Protein AF-A0A2M9E945-F1 (afdb_monomer)

Mean predicted aligned error: 14.78 Å

Structure (mmCIF, N/CA/C/O backbone):
data_AF-A0A2M9E945-F1
#
_entry.id   AF-A0A2M9E945-F1
#
loop_
_atom_site.group_PDB
_atom_site.id
_atom_site.type_symbol
_atom_site.label_atom_id
_atom_site.label_alt_id
_atom_site.label_comp_id
_atom_site.label_asym_id
_atom_site.label_entity_id
_atom_site.label_seq_id
_atom_site.pdbx_PDB_ins_code
_atom_site.Cartn_x
_atom_site.Cartn_y
_atom_site.Cartn_z
_atom_site.occupancy
_atom_site.B_iso_or_equiv
_atom_site.auth_seq_id
_atom_site.auth_comp_id
_atom_site.auth_asym_id
_atom_site.auth_atom_id
_atom_site.pdbx_PDB_model_num
ATOM 1 N N . MET A 1 1 ? -17.627 -11.680 -40.723 1.00 34.06 1 MET A N 1
ATOM 2 C CA . MET A 1 1 ? -16.344 -10.959 -40.858 1.00 34.06 1 MET A CA 1
ATOM 3 C C . MET A 1 1 ? -15.659 -11.048 -39.512 1.00 34.06 1 MET A C 1
ATOM 5 O O . MET A 1 1 ? -16.201 -10.533 -38.546 1.00 34.06 1 MET A O 1
ATOM 9 N N . THR A 1 2 ? -14.561 -11.789 -39.424 1.00 46.19 2 THR A N 1
ATOM 10 C CA . THR A 1 2 ? -13.799 -11.964 -38.185 1.00 46.19 2 THR A CA 1
ATOM 11 C C . THR A 1 2 ? -13.100 -10.648 -37.860 1.00 46.19 2 THR A C 1
ATOM 13 O O . THR A 1 2 ? -12.299 -10.175 -38.666 1.00 46.19 2 THR A O 1
ATOM 16 N N . ALA A 1 3 ? -13.438 -10.009 -36.739 1.00 52.50 3 ALA A N 1
ATOM 17 C CA . ALA A 1 3 ? -12.750 -8.793 -36.324 1.00 52.50 3 ALA A CA 1
ATOM 18 C C . ALA A 1 3 ? -11.347 -9.177 -35.836 1.00 52.50 3 ALA A C 1
ATOM 20 O O . ALA A 1 3 ? -11.196 -9.874 -34.834 1.00 52.50 3 ALA A O 1
ATOM 21 N N . ILE A 1 4 ? -10.324 -8.775 -36.588 1.00 59.78 4 ILE A N 1
ATOM 22 C CA . ILE A 1 4 ? -8.931 -8.890 -36.162 1.00 59.78 4 ILE A CA 1
ATOM 23 C C . ILE A 1 4 ? -8.649 -7.643 -35.328 1.00 59.78 4 ILE A C 1
ATOM 25 O O . ILE A 1 4 ? -8.588 -6.539 -35.870 1.00 59.78 4 ILE A O 1
ATOM 29 N N . SER A 1 5 ? -8.517 -7.807 -34.017 1.00 68.44 5 SER A N 1
ATOM 30 C CA . SER A 1 5 ? -8.142 -6.718 -33.117 1.00 68.44 5 SER A CA 1
ATOM 31 C C . SER A 1 5 ? -6.632 -6.746 -32.904 1.00 68.44 5 SER A C 1
ATOM 33 O O . SER A 1 5 ? -6.052 -7.799 -32.665 1.00 68.44 5 SER A O 1
ATOM 35 N N . SER A 1 6 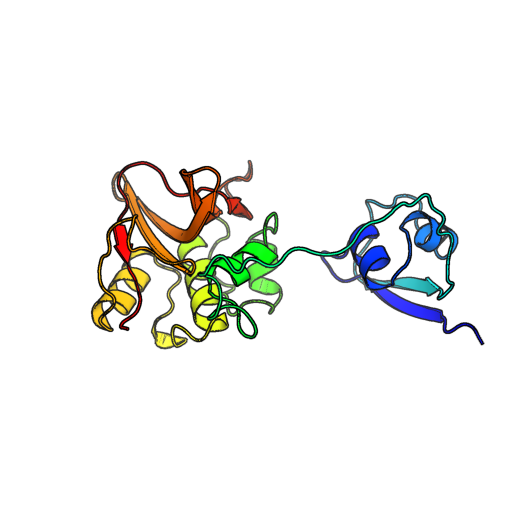? -5.964 -5.600 -33.021 1.00 69.62 6 SER A N 1
ATOM 36 C CA . SER A 1 6 ? -4.533 -5.471 -32.726 1.00 69.62 6 SER A CA 1
ATOM 37 C C . SER A 1 6 ? -4.338 -4.825 -31.359 1.00 69.62 6 SER A C 1
ATOM 39 O O . SER A 1 6 ? -4.899 -3.760 -31.104 1.00 69.62 6 SER A O 1
ATOM 41 N N . HIS A 1 7 ? -3.528 -5.441 -30.506 1.00 75.69 7 HIS A N 1
ATOM 42 C CA . HIS A 1 7 ? -3.154 -4.932 -29.190 1.00 75.69 7 HIS A CA 1
ATOM 43 C C . HIS A 1 7 ? -1.674 -4.569 -29.187 1.00 75.69 7 HIS A C 1
ATOM 45 O O . HIS A 1 7 ? -0.831 -5.421 -29.447 1.00 75.69 7 HIS A O 1
ATOM 51 N N . SER A 1 8 ? -1.345 -3.309 -28.919 1.00 75.69 8 SER A N 1
ATOM 52 C CA . SER A 1 8 ? 0.050 -2.919 -28.707 1.00 75.69 8 SER A CA 1
ATOM 53 C C . SER A 1 8 ? 0.491 -3.414 -27.338 1.00 75.69 8 SER A C 1
ATOM 55 O O . SER A 1 8 ? -0.063 -2.982 -26.332 1.00 75.69 8 SER A O 1
ATOM 57 N N . ILE A 1 9 ? 1.479 -4.306 -27.322 1.00 71.62 9 ILE A N 1
ATOM 58 C CA . ILE A 1 9 ? 2.069 -4.871 -26.111 1.00 71.62 9 ILE A CA 1
ATOM 59 C C . ILE A 1 9 ? 2.641 -3.705 -25.308 1.00 71.62 9 ILE A C 1
ATOM 61 O O . ILE A 1 9 ? 3.528 -2.992 -25.781 1.00 71.62 9 ILE A O 1
ATOM 65 N N . ALA A 1 10 ? 2.091 -3.458 -24.130 1.00 51.09 10 ALA A N 1
ATOM 66 C CA . ALA A 1 10 ? 2.608 -2.473 -23.198 1.00 51.09 10 ALA A CA 1
ATOM 67 C C . ALA A 1 10 ? 3.716 -3.096 -22.339 1.00 51.09 10 ALA A C 1
ATOM 69 O O . ALA A 1 10 ? 3.872 -4.315 -22.269 1.00 51.09 10 ALA A O 1
ATOM 70 N N . TRP A 1 11 ? 4.512 -2.256 -21.681 1.00 42.28 11 TRP A N 1
ATOM 71 C CA . TRP A 1 11 ? 5.443 -2.744 -20.665 1.00 42.28 11 TRP A CA 1
ATOM 72 C C . TRP A 1 11 ? 4.644 -3.424 -19.545 1.00 42.28 11 TRP A C 1
ATOM 74 O O . TRP A 1 11 ? 3.724 -2.809 -19.014 1.00 42.28 11 TRP A O 1
ATOM 84 N N . GLY A 1 12 ? 4.969 -4.686 -19.245 1.00 48.78 12 GLY A N 1
ATOM 85 C CA . GLY A 1 12 ? 4.262 -5.505 -18.248 1.00 48.78 12 GLY A CA 1
ATOM 86 C C . GLY A 1 12 ? 3.161 -6.415 -18.811 1.00 48.78 12 GLY A C 1
ATOM 87 O O . GLY A 1 12 ? 2.638 -7.267 -18.092 1.00 48.78 12 GLY A O 1
ATOM 88 N N . ASP A 1 13 ? 2.825 -6.307 -20.100 1.00 60.41 13 ASP A N 1
ATOM 89 C CA . ASP A 1 13 ? 1.958 -7.298 -20.733 1.00 60.41 13 ASP A CA 1
ATOM 90 C C . ASP A 1 13 ? 2.663 -8.661 -20.807 1.00 60.41 13 ASP A C 1
ATOM 92 O O . ASP A 1 13 ? 3.834 -8.757 -21.172 1.00 60.41 13 ASP A O 1
ATOM 96 N N . THR A 1 14 ? 1.914 -9.729 -20.530 1.00 73.06 14 THR A N 1
ATOM 97 C CA . THR A 1 14 ? 2.313 -11.111 -20.827 1.00 73.06 14 THR A CA 1
ATOM 98 C C . THR A 1 14 ? 1.340 -11.711 -21.833 1.00 73.06 14 THR A C 1
ATOM 100 O O . THR A 1 14 ? 0.159 -11.348 -21.868 1.00 73.06 14 THR A O 1
ATOM 103 N N . LEU A 1 15 ? 1.801 -12.663 -22.647 1.00 73.31 15 LEU A N 1
ATOM 104 C CA . LEU A 1 15 ? 0.942 -13.336 -23.627 1.00 73.31 15 LEU A CA 1
ATOM 105 C C . LEU A 1 15 ? -0.250 -14.025 -22.958 1.00 73.31 15 LEU A C 1
ATOM 107 O O . LEU A 1 15 ? -1.352 -14.003 -23.498 1.00 73.31 15 LEU A O 1
ATOM 111 N N . SER A 1 16 ? -0.043 -14.564 -21.758 1.00 73.81 16 SER A N 1
ATOM 112 C CA . SER A 1 16 ? -1.066 -15.185 -20.915 1.00 73.81 16 SER A CA 1
ATOM 113 C C . SER A 1 16 ? -2.151 -14.194 -20.492 1.00 73.81 16 SER A C 1
ATOM 115 O O . SER A 1 16 ? -3.340 -14.478 -20.651 1.00 73.81 16 SER A O 1
ATOM 117 N N . HIS A 1 17 ? -1.762 -13.010 -20.005 1.00 75.44 17 HIS A N 1
ATOM 118 C CA . HIS A 1 17 ? -2.710 -11.962 -19.618 1.00 75.44 17 HIS A CA 1
ATOM 119 C C . HIS A 1 17 ? -3.456 -11.393 -20.825 1.00 75.44 17 HIS A C 1
ATOM 121 O O . HIS A 1 17 ? -4.674 -11.204 -20.764 1.00 75.44 17 HIS A O 1
ATOM 127 N N . ILE A 1 18 ? -2.761 -11.171 -21.943 1.00 79.00 18 ILE A N 1
ATOM 128 C CA . ILE A 1 18 ? -3.409 -10.683 -23.159 1.00 79.00 18 ILE A CA 1
ATOM 129 C C . ILE A 1 18 ? -4.373 -11.738 -23.720 1.00 79.00 18 ILE A C 1
ATOM 131 O O . ILE A 1 18 ? -5.492 -11.388 -24.091 1.00 79.00 18 ILE A O 1
ATOM 135 N N . ALA A 1 19 ? -3.996 -13.020 -23.729 1.00 76.94 19 ALA A N 1
ATOM 136 C CA . ALA A 1 19 ? -4.861 -14.122 -24.153 1.00 76.94 19 ALA A CA 1
ATOM 137 C C . ALA A 1 19 ? -6.143 -14.174 -23.327 1.00 76.94 19 ALA A C 1
ATOM 139 O O . ALA A 1 19 ? -7.236 -14.151 -23.892 1.00 76.94 19 ALA A O 1
ATOM 140 N N . GLN A 1 20 ? -6.024 -14.142 -21.999 1.00 76.12 20 GLN A N 1
ATOM 141 C CA . GLN A 1 20 ? -7.179 -14.155 -21.108 1.00 76.12 20 GLN A CA 1
ATOM 142 C C . GLN A 1 20 ? -8.100 -12.955 -21.352 1.00 76.12 20 GLN A C 1
ATOM 144 O O . GLN A 1 20 ? -9.317 -13.110 -21.451 1.00 76.12 20 GLN A O 1
ATOM 149 N N . ARG A 1 21 ? -7.526 -11.759 -21.509 1.00 73.50 21 ARG A N 1
ATOM 150 C CA . ARG A 1 21 ? -8.279 -10.528 -21.775 1.00 73.50 21 ARG A CA 1
ATOM 151 C C . ARG A 1 21 ? -8.950 -10.529 -23.149 1.00 73.50 21 ARG A C 1
ATOM 153 O O . ARG A 1 21 ? -10.024 -9.955 -23.304 1.00 73.50 21 ARG A O 1
ATOM 160 N N . ALA A 1 22 ? -8.330 -11.177 -24.129 1.00 72.50 22 ALA A N 1
ATOM 161 C CA . ALA A 1 22 ? -8.856 -11.348 -25.476 1.00 72.50 22 ALA A CA 1
ATOM 162 C C . ALA A 1 22 ? -9.854 -12.513 -25.600 1.00 72.50 22 ALA A C 1
ATOM 164 O O . ALA A 1 22 ? -10.406 -12.715 -26.679 1.00 72.50 22 ALA A O 1
ATOM 165 N N . GLY A 1 23 ? -10.068 -13.297 -24.534 1.00 71.31 23 GLY A N 1
ATOM 166 C CA . GLY A 1 23 ? -10.873 -14.520 -24.590 1.00 71.31 23 GLY A CA 1
ATOM 167 C C . GLY A 1 23 ? -10.263 -15.603 -25.488 1.00 71.31 23 GLY A C 1
ATOM 168 O O . GLY A 1 23 ? -10.991 -16.380 -26.097 1.00 71.31 23 GLY A O 1
ATOM 169 N N . SER A 1 24 ? -8.936 -15.628 -25.602 1.00 80.38 24 SER A N 1
ATOM 170 C CA . SER A 1 24 ? -8.158 -16.561 -26.418 1.00 80.38 24 SER A CA 1
ATOM 171 C C . SER A 1 24 ? -7.183 -17.358 -25.539 1.00 80.38 24 SER A C 1
ATOM 173 O O . SER A 1 24 ? -7.159 -17.212 -24.316 1.00 80.38 24 SER A O 1
ATOM 175 N N . THR A 1 25 ? -6.367 -18.215 -26.145 1.00 80.12 25 THR A N 1
ATOM 176 C CA . THR A 1 25 ? -5.286 -18.941 -25.462 1.00 80.12 25 THR A CA 1
ATOM 177 C C . THR A 1 25 ? -3.928 -18.452 -25.949 1.00 80.12 25 THR A C 1
ATOM 179 O O . THR A 1 25 ? -3.814 -17.901 -27.042 1.00 80.12 25 THR A O 1
ATOM 182 N N . VAL A 1 26 ? -2.882 -18.657 -25.143 1.00 76.25 26 VAL A N 1
ATOM 183 C CA . VAL A 1 26 ? -1.504 -18.314 -25.536 1.00 76.25 26 VAL A CA 1
ATOM 184 C C . VAL A 1 26 ? -1.133 -19.001 -26.849 1.00 76.25 26 VAL A C 1
ATOM 186 O O . VAL A 1 26 ? -0.623 -18.347 -27.750 1.00 76.25 26 VAL A O 1
ATOM 189 N N . ASP A 1 27 ? -1.483 -20.281 -26.991 1.00 74.00 27 ASP A N 1
ATOM 190 C CA . ASP A 1 27 ? -1.226 -21.073 -28.197 1.00 74.00 27 ASP A CA 1
ATOM 191 C C . ASP A 1 27 ? -1.924 -20.486 -29.438 1.00 74.00 27 ASP A C 1
ATOM 193 O O . ASP A 1 27 ? -1.298 -20.273 -30.477 1.00 74.00 27 ASP A O 1
ATOM 197 N N . ALA A 1 28 ? -3.196 -20.087 -29.303 1.00 76.12 28 ALA A N 1
ATOM 198 C CA . ALA A 1 28 ? -3.935 -19.426 -30.375 1.00 76.12 28 ALA A CA 1
ATOM 199 C C . ALA A 1 28 ? -3.339 -18.052 -30.732 1.00 76.12 28 ALA A C 1
ATOM 201 O O . ALA A 1 28 ? -3.250 -17.704 -31.912 1.00 76.12 28 ALA A O 1
ATOM 202 N N . LEU A 1 29 ? -2.884 -17.278 -29.739 1.00 77.56 29 LEU A N 1
ATOM 203 C CA . LEU A 1 29 ? -2.193 -16.011 -29.981 1.00 77.56 29 LEU A CA 1
ATOM 204 C C . LEU A 1 29 ? -0.832 -16.211 -30.655 1.00 77.56 29 LEU A C 1
ATOM 206 O O . LEU A 1 29 ? -0.501 -15.448 -31.560 1.00 77.56 29 LEU A O 1
ATOM 210 N N . MET A 1 30 ? -0.063 -17.232 -30.284 1.00 78.00 30 MET A N 1
ATOM 211 C CA . MET A 1 30 ? 1.206 -17.564 -30.940 1.00 78.00 30 MET A CA 1
ATOM 212 C C . MET A 1 30 ? 0.990 -18.017 -32.388 1.00 78.00 30 MET A C 1
ATOM 214 O O . MET A 1 30 ? 1.690 -17.551 -33.285 1.00 78.00 30 MET A O 1
ATOM 218 N N . ALA A 1 31 ? -0.036 -18.832 -32.652 1.00 76.44 31 ALA A N 1
ATOM 219 C CA . ALA A 1 31 ? -0.403 -19.249 -34.007 1.00 76.44 31 ALA A CA 1
ATOM 220 C C . ALA A 1 31 ? -0.771 -18.057 -34.913 1.00 76.44 31 ALA A C 1
ATOM 222 O O . ALA A 1 31 ? -0.470 -18.051 -36.107 1.00 76.44 31 ALA A O 1
ATOM 223 N N . LEU A 1 32 ? -1.388 -17.017 -34.343 1.00 79.25 32 LEU A N 1
ATOM 224 C CA . LEU A 1 32 ? -1.718 -15.767 -35.036 1.00 79.25 32 LEU A CA 1
ATOM 225 C C . LEU A 1 32 ? -0.518 -14.819 -35.200 1.00 79.25 32 LEU A C 1
ATOM 227 O O . LEU A 1 32 ? -0.542 -13.938 -36.068 1.00 79.25 32 LEU A O 1
ATOM 231 N N . ASN A 1 33 ? 0.522 -14.985 -34.381 1.00 78.50 33 ASN A N 1
ATOM 232 C CA . ASN A 1 33 ? 1.694 -14.118 -34.308 1.00 78.50 33 ASN A CA 1
ATOM 233 C C . ASN A 1 33 ? 2.987 -14.940 -34.443 1.00 78.50 33 ASN A C 1
ATOM 235 O O . ASN A 1 33 ? 3.778 -14.999 -33.504 1.00 78.50 33 ASN A O 1
ATOM 239 N N . PRO A 1 34 ? 3.268 -15.510 -35.631 1.00 73.12 34 PRO A N 1
ATOM 240 C CA . PRO A 1 34 ? 4.392 -16.431 -35.843 1.00 73.12 34 PRO A CA 1
ATOM 241 C C . PRO A 1 34 ? 5.784 -15.789 -35.689 1.00 73.12 34 PRO A C 1
ATOM 243 O O . PRO A 1 34 ? 6.793 -16.476 -35.788 1.00 73.12 34 PRO A O 1
ATOM 246 N N . HIS A 1 35 ? 5.851 -14.471 -35.482 1.00 69.25 35 HIS A N 1
ATOM 247 C CA . HIS A 1 35 ? 7.086 -13.7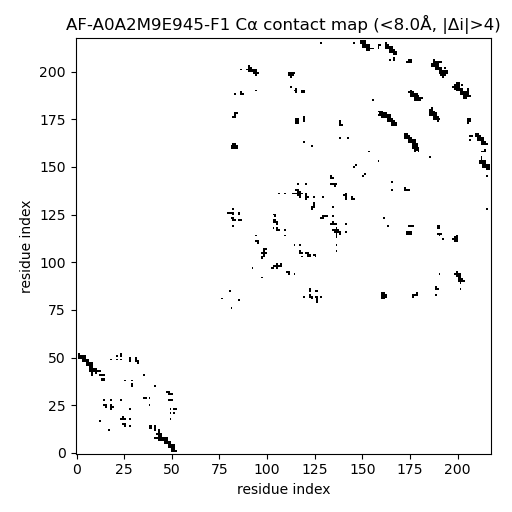48 -35.172 1.00 69.25 35 HIS A CA 1
ATOM 248 C C . HIS A 1 35 ? 7.475 -13.848 -33.688 1.00 69.25 35 HIS A C 1
ATOM 250 O O . HIS A 1 35 ? 8.583 -13.456 -33.331 1.00 69.25 35 HIS A O 1
ATOM 256 N N . ILE A 1 36 ? 6.581 -14.353 -32.833 1.00 71.12 36 ILE A N 1
ATOM 257 C CA . ILE A 1 36 ? 6.861 -14.623 -31.426 1.00 71.12 36 ILE A CA 1
ATOM 258 C C . ILE A 1 36 ? 7.271 -16.086 -31.302 1.00 71.12 36 ILE A C 1
ATOM 260 O O . ILE A 1 36 ? 6.443 -16.991 -31.374 1.00 71.12 36 ILE A O 1
ATOM 264 N N . THR A 1 37 ? 8.568 -16.307 -31.133 1.00 61.97 37 THR A N 1
ATOM 265 C CA . THR A 1 37 ? 9.151 -17.641 -30.936 1.00 61.97 37 THR A CA 1
ATOM 266 C C . THR A 1 37 ? 9.156 -18.088 -29.480 1.00 61.97 37 THR A C 1
ATOM 268 O O . THR A 1 37 ? 9.218 -19.287 -29.232 1.00 61.97 37 THR A O 1
ATOM 271 N N . ASP A 1 38 ? 9.088 -17.146 -28.539 1.00 62.03 38 ASP A N 1
ATOM 272 C CA . ASP A 1 38 ? 9.098 -17.418 -27.103 1.00 62.03 38 ASP A CA 1
ATOM 273 C C . ASP A 1 38 ? 7.948 -16.651 -26.420 1.00 62.03 38 ASP A C 1
ATOM 275 O O . ASP A 1 38 ? 7.912 -15.419 -26.506 1.00 62.03 38 ASP A O 1
ATOM 279 N N . PRO A 1 39 ? 6.978 -17.343 -25.792 1.00 58.34 39 PRO A N 1
ATOM 280 C CA . PRO A 1 39 ? 5.827 -16.706 -25.160 1.00 58.34 39 PRO A CA 1
ATOM 281 C C . PRO A 1 39 ? 6.169 -15.883 -23.911 1.00 58.34 39 PRO A C 1
ATOM 283 O O . PRO A 1 39 ? 5.3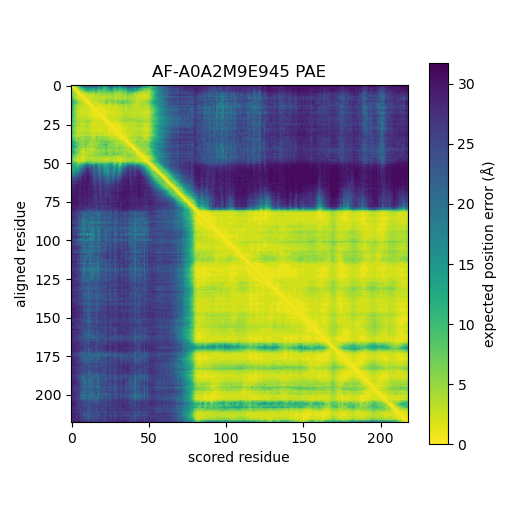87 -14.998 -23.550 1.00 58.34 39 PRO A O 1
ATOM 286 N N . ASP A 1 40 ? 7.312 -16.145 -23.274 1.00 57.50 40 ASP A N 1
ATOM 287 C CA . ASP A 1 40 ? 7.768 -15.433 -22.075 1.00 57.50 40 ASP A CA 1
ATOM 288 C C . ASP A 1 40 ? 8.580 -14.172 -22.418 1.00 57.50 40 ASP A C 1
ATOM 290 O O . ASP A 1 40 ? 8.840 -13.332 -21.555 1.00 57.50 40 ASP A O 1
ATOM 294 N N . VAL A 1 41 ? 8.952 -14.000 -23.692 1.00 58.69 41 VAL A N 1
ATOM 295 C CA . VAL A 1 41 ? 9.759 -12.874 -24.173 1.00 58.69 41 VAL A CA 1
ATOM 296 C C . VAL A 1 41 ? 8.965 -12.073 -25.200 1.00 58.69 41 VAL A C 1
ATOM 298 O O . VAL A 1 41 ? 9.163 -12.186 -26.411 1.00 58.69 41 VAL A O 1
ATOM 301 N N . ILE A 1 42 ? 8.061 -11.222 -24.709 1.00 66.50 42 ILE A N 1
ATOM 302 C CA . ILE A 1 42 ? 7.352 -10.251 -25.546 1.00 66.50 42 ILE A CA 1
ATOM 303 C C . ILE A 1 42 ? 7.825 -8.825 -25.281 1.00 66.50 42 ILE A C 1
ATOM 305 O O . ILE A 1 42 ? 8.007 -8.400 -24.143 1.00 66.50 42 ILE A O 1
ATOM 309 N N . TYR A 1 43 ? 8.045 -8.078 -26.364 1.00 57.78 43 TYR A N 1
ATOM 310 C CA . TYR A 1 43 ? 8.624 -6.741 -26.303 1.00 57.78 43 TYR A CA 1
ATOM 311 C C . TYR A 1 43 ? 7.547 -5.669 -26.388 1.00 57.78 43 TYR A C 1
ATOM 313 O O . TYR A 1 43 ? 6.784 -5.595 -27.359 1.00 57.78 43 TYR A O 1
ATOM 321 N N . ALA A 1 44 ? 7.539 -4.795 -25.390 1.00 44.50 44 ALA A N 1
ATOM 322 C CA . ALA A 1 44 ? 6.667 -3.640 -25.361 1.00 44.50 44 ALA A CA 1
ATOM 323 C C . ALA A 1 44 ? 6.888 -2.719 -26.576 1.00 44.50 44 ALA A C 1
ATOM 325 O O . ALA A 1 44 ? 8.010 -2.526 -27.043 1.00 44.50 44 ALA A O 1
ATOM 326 N N . GLY A 1 45 ? 5.800 -2.151 -27.094 1.00 53.66 45 GLY A N 1
ATOM 327 C CA . GLY A 1 45 ? 5.755 -1.387 -28.342 1.00 53.66 45 GLY A CA 1
ATOM 328 C C . GLY A 1 45 ? 5.474 -2.235 -29.587 1.00 53.66 45 GLY A C 1
ATOM 329 O O . GLY A 1 45 ? 5.207 -1.675 -30.650 1.00 53.66 45 GLY A O 1
ATOM 330 N N . THR A 1 46 ? 5.473 -3.566 -29.472 1.00 66.88 46 THR A N 1
ATOM 331 C CA . THR A 1 46 ? 5.152 -4.475 -30.585 1.00 66.88 46 THR A CA 1
ATOM 332 C C . THR A 1 46 ? 3.641 -4.687 -30.692 1.00 66.88 46 THR A C 1
ATOM 334 O O . THR A 1 46 ? 2.947 -4.767 -29.684 1.00 66.88 46 THR A O 1
ATOM 337 N N . SER A 1 47 ? 3.094 -4.777 -31.907 1.00 75.12 47 SER A N 1
ATOM 338 C CA . SER A 1 47 ? 1.664 -5.047 -32.117 1.00 75.12 47 SER A CA 1
ATOM 339 C C . SER A 1 47 ? 1.368 -6.547 -32.143 1.00 75.12 47 SER A C 1
ATOM 341 O O . SER A 1 47 ? 1.840 -7.259 -33.026 1.00 75.12 47 SER A O 1
ATOM 343 N N . LEU A 1 48 ? 0.524 -7.003 -31.223 1.00 80.94 48 LEU A N 1
ATOM 344 C CA . LEU A 1 48 ? 0.023 -8.368 -31.125 1.00 80.94 48 LEU A CA 1
ATOM 345 C C . LEU A 1 48 ? -1.347 -8.496 -31.797 1.00 80.94 48 LEU A C 1
ATOM 347 O O . LEU A 1 48 ? -2.268 -7.725 -31.523 1.00 80.94 48 LEU A O 1
ATOM 351 N N . ARG A 1 49 ? -1.514 -9.485 -32.676 1.00 79.56 49 ARG A N 1
ATOM 352 C CA . ARG A 1 49 ? -2.801 -9.786 -33.317 1.00 79.56 49 ARG A CA 1
ATOM 353 C C . ARG A 1 49 ? -3.646 -10.682 -32.422 1.00 79.56 49 ARG A C 1
ATOM 355 O O . ARG A 1 49 ? -3.239 -11.790 -32.091 1.00 79.56 49 ARG A O 1
ATOM 362 N N . LEU A 1 50 ? -4.843 -10.217 -32.095 1.00 74.56 50 LEU A N 1
ATOM 363 C CA . LEU A 1 50 ? -5.870 -10.929 -31.347 1.00 74.56 50 LEU A CA 1
ATOM 364 C C . LEU A 1 50 ? -6.980 -11.289 -32.343 1.00 74.56 50 LEU A C 1
ATOM 366 O O . LEU A 1 50 ? -7.809 -10.459 -32.718 1.00 74.56 50 LEU A O 1
ATOM 370 N N . GLY A 1 51 ? -6.929 -12.504 -32.879 1.00 61.44 51 GLY A N 1
ATOM 371 C CA . GLY A 1 51 ? -7.949 -13.015 -33.791 1.00 61.44 51 GLY A CA 1
ATOM 372 C C . GLY A 1 51 ? -9.147 -13.516 -32.993 1.00 61.44 51 GLY A C 1
ATOM 373 O O . GLY A 1 51 ? -8.982 -14.368 -32.125 1.00 61.44 51 GLY A O 1
ATOM 374 N N . GLY A 1 52 ? -10.341 -12.990 -33.271 1.00 62.09 52 GLY A N 1
ATOM 375 C CA . GLY A 1 52 ? -11.575 -13.491 -32.666 1.00 62.09 52 GLY A CA 1
ATOM 376 C C . GLY A 1 52 ? -11.975 -14.846 -33.255 1.00 62.09 52 GLY A C 1
ATOM 377 O O . GLY A 1 52 ? -12.111 -14.969 -34.468 1.00 62.09 52 GLY A O 1
ATOM 378 N N . GLY A 1 53 ? -12.185 -15.859 -32.419 1.00 44.62 53 GLY A N 1
ATOM 379 C CA . GLY A 1 53 ? -12.690 -17.155 -32.867 1.00 44.62 53 GLY A CA 1
ATOM 380 C C . GLY A 1 53 ? -13.000 -18.084 -31.702 1.00 44.62 53 GLY A C 1
ATOM 381 O O . GLY A 1 53 ? -12.094 -18.571 -31.037 1.00 44.62 53 GLY A O 1
ATOM 382 N N . GLU A 1 54 ? -14.293 -18.293 -31.472 1.00 44.97 54 GLU A N 1
ATOM 383 C CA . GLU A 1 54 ? -14.894 -19.185 -30.483 1.00 44.97 54 GLU A CA 1
ATOM 384 C C . GLU A 1 54 ? -14.373 -20.635 -30.529 1.00 44.97 54 GLU A C 1
ATOM 386 O O . GLU A 1 54 ? -14.345 -21.264 -31.582 1.00 44.97 54 GLU A O 1
ATOM 391 N N . GLY A 1 55 ? -14.117 -21.187 -29.337 1.00 46.91 55 GLY A N 1
ATOM 392 C CA . GLY A 1 55 ? -14.763 -22.425 -28.890 1.00 46.91 55 GLY A CA 1
ATOM 393 C C . GLY A 1 55 ? -14.073 -23.766 -29.159 1.00 46.91 55 GLY A C 1
ATOM 394 O O . GLY A 1 55 ? -14.158 -24.323 -30.247 1.00 46.91 55 GLY A O 1
ATOM 395 N N . ALA A 1 56 ? -13.604 -24.393 -28.077 1.00 38.56 56 ALA A N 1
ATOM 396 C CA . ALA A 1 56 ? -13.838 -25.819 -27.846 1.00 38.56 56 ALA A CA 1
ATOM 397 C C . ALA A 1 56 ? -14.049 -26.067 -26.341 1.00 38.56 56 ALA A C 1
ATOM 399 O O . ALA A 1 56 ? -13.106 -26.224 -25.569 1.00 38.56 56 ALA A O 1
ATOM 400 N N . SER A 1 57 ? -15.318 -26.065 -25.928 1.00 55.44 57 SER A N 1
ATOM 401 C CA . SER A 1 57 ? -15.793 -26.683 -24.687 1.00 55.44 57 SER A CA 1
ATOM 402 C C . SER A 1 57 ? -16.338 -28.075 -24.993 1.00 55.44 57 SER A C 1
ATOM 404 O O . SER A 1 57 ? -17.029 -28.233 -25.995 1.00 55.44 57 SER A O 1
ATOM 406 N N . ALA A 1 58 ? -16.100 -29.033 -24.096 1.00 44.19 58 ALA A N 1
ATOM 407 C CA . ALA A 1 58 ? -17.060 -30.033 -23.601 1.00 44.19 58 ALA A CA 1
ATOM 408 C C . ALA A 1 58 ? -16.310 -31.014 -22.678 1.00 44.19 58 ALA A C 1
ATOM 410 O O . ALA A 1 58 ? -15.157 -31.322 -22.952 1.00 44.19 58 ALA A O 1
ATOM 411 N N . ALA A 1 59 ? -16.857 -31.648 -21.646 1.00 42.94 59 ALA A N 1
ATOM 412 C CA . ALA A 1 59 ? -18.007 -31.501 -20.749 1.00 42.94 59 ALA A CA 1
ATOM 413 C C . ALA A 1 59 ? -18.084 -32.871 -20.040 1.00 42.94 59 ALA A C 1
ATOM 415 O O . ALA A 1 59 ? -17.928 -33.881 -20.718 1.00 42.94 59 ALA A O 1
ATOM 416 N N . ASP A 1 60 ? -18.383 -32.934 -18.743 1.00 27.58 60 ASP A N 1
ATOM 417 C CA . ASP A 1 60 ? -19.472 -33.810 -18.296 1.00 27.58 60 ASP A CA 1
ATOM 418 C C . ASP A 1 60 ? -20.016 -33.361 -16.936 1.00 27.58 60 ASP A C 1
ATOM 420 O O . ASP A 1 60 ? -19.320 -32.777 -16.107 1.00 27.58 60 ASP A O 1
ATOM 424 N N . SER A 1 61 ? -21.311 -33.575 -16.781 1.00 42.28 61 SER A N 1
ATOM 425 C CA . SER A 1 61 ? -22.228 -32.952 -15.839 1.00 42.28 61 SER A CA 1
ATOM 426 C C . SER A 1 61 ? -22.776 -33.993 -14.863 1.00 42.28 61 SER A C 1
ATOM 428 O O . SER A 1 61 ? -22.843 -35.167 -15.203 1.00 42.28 61 SER A O 1
ATOM 430 N N . THR A 1 62 ? -23.290 -33.576 -13.700 1.00 29.72 62 THR A N 1
ATOM 431 C CA . THR A 1 62 ? -24.702 -33.822 -13.315 1.00 29.72 62 THR A CA 1
ATOM 432 C C . THR A 1 62 ? -25.064 -33.207 -11.950 1.00 29.72 62 THR A C 1
ATOM 434 O O . THR A 1 62 ? -24.458 -33.511 -10.932 1.00 29.72 62 THR A O 1
ATOM 437 N N . SER A 1 63 ? -26.089 -32.342 -11.989 1.00 37.97 63 SER A N 1
ATOM 438 C CA . SER A 1 63 ? -27.245 -32.177 -11.078 1.00 37.97 63 SER A CA 1
ATOM 439 C C . SER A 1 63 ? -27.033 -32.259 -9.550 1.00 37.97 63 SER A C 1
ATOM 441 O O . SER A 1 63 ? -26.615 -33.274 -9.015 1.00 37.97 63 SER A O 1
ATOM 443 N N . THR A 1 64 ? -27.515 -31.320 -8.729 1.00 27.69 64 THR A N 1
ATOM 444 C CA . THR A 1 64 ? -28.954 -31.076 -8.493 1.00 27.69 64 THR A CA 1
ATOM 445 C C . THR A 1 64 ? -29.134 -29.839 -7.598 1.00 27.69 64 THR A C 1
ATOM 447 O O . THR A 1 64 ? -28.324 -29.573 -6.715 1.00 27.69 64 THR A O 1
ATOM 450 N N . ALA A 1 65 ? -30.209 -29.091 -7.836 1.00 47.34 65 ALA A N 1
ATOM 451 C CA . ALA A 1 65 ? -30.597 -27.884 -7.117 1.00 47.34 65 ALA A CA 1
ATOM 452 C C . ALA A 1 65 ? -31.166 -28.124 -5.696 1.00 47.34 65 ALA A C 1
ATOM 454 O O . ALA A 1 65 ? -31.604 -29.220 -5.362 1.00 47.34 65 ALA A O 1
ATOM 455 N N . ILE A 1 66 ? -31.312 -26.996 -4.980 1.00 34.69 66 ILE A N 1
ATOM 456 C CA . ILE A 1 66 ? -32.161 -26.705 -3.803 1.00 34.69 66 ILE A CA 1
ATOM 457 C C . ILE A 1 66 ? -31.457 -26.783 -2.442 1.00 34.69 66 ILE A C 1
ATOM 459 O O . ILE A 1 66 ? -31.057 -27.843 -1.974 1.00 34.69 66 ILE A O 1
ATOM 463 N N . GLY A 1 67 ? -31.433 -25.640 -1.745 1.00 31.84 67 GLY A N 1
ATOM 464 C CA . GLY A 1 67 ? -31.191 -25.598 -0.305 1.00 31.84 67 GLY A CA 1
ATOM 465 C C . GLY A 1 67 ? -30.640 -24.271 0.196 1.00 31.84 67 GLY A C 1
ATOM 466 O O . GLY A 1 67 ? -29.452 -24.159 0.466 1.00 31.84 67 GLY A O 1
ATOM 467 N N . THR A 1 68 ? -31.523 -23.282 0.339 1.00 44.25 68 THR A N 1
ATOM 468 C CA . THR A 1 68 ? -31.418 -22.139 1.267 1.00 44.25 68 THR A CA 1
ATOM 469 C C . THR A 1 68 ? -30.464 -22.382 2.436 1.00 44.25 68 THR A C 1
ATOM 471 O O . THR A 1 68 ? -30.718 -23.361 3.128 1.00 44.25 68 THR A O 1
ATOM 474 N N . ARG A 1 69 ? -29.500 -21.482 2.708 1.00 35.00 69 ARG A N 1
ATOM 475 C CA . ARG A 1 69 ? -29.278 -20.772 3.997 1.00 35.00 69 ARG A CA 1
ATOM 476 C C . ARG A 1 69 ? -28.299 -19.614 3.778 1.00 35.00 69 ARG A C 1
ATOM 478 O O . ARG A 1 69 ? -27.134 -19.836 3.467 1.00 35.00 69 ARG A O 1
ATOM 485 N N . SER A 1 70 ? -28.771 -18.392 3.991 1.00 47.66 70 SER A N 1
ATOM 486 C CA . SER A 1 70 ? -27.912 -17.252 4.291 1.00 47.66 70 SER A CA 1
ATOM 487 C C . SER A 1 70 ? -27.051 -17.578 5.512 1.00 47.66 70 SER A C 1
ATOM 489 O O . SER A 1 70 ? -27.577 -18.039 6.527 1.00 47.66 70 SER A O 1
ATOM 491 N N . VAL A 1 71 ? -25.754 -17.290 5.437 1.00 40.81 71 VAL A N 1
ATOM 492 C CA . VAL A 1 71 ? -24.952 -16.993 6.624 1.00 40.81 71 VAL A CA 1
ATOM 493 C C . VAL A 1 71 ? -24.517 -15.548 6.465 1.00 40.81 71 VAL A C 1
ATOM 495 O O . VAL A 1 71 ? -23.819 -15.189 5.522 1.00 40.81 71 VAL A O 1
ATOM 498 N N . ALA A 1 72 ? -25.081 -14.717 7.331 1.00 38.47 72 ALA A N 1
ATOM 499 C CA . ALA A 1 72 ? -24.903 -13.283 7.367 1.00 38.47 72 ALA A CA 1
ATOM 500 C C . ALA A 1 72 ? -23.425 -12.903 7.529 1.00 38.47 72 ALA A C 1
ATOM 502 O O . ALA A 1 72 ? -22.723 -13.493 8.350 1.00 38.47 72 ALA A O 1
ATOM 503 N N . GLY A 1 73 ? -23.001 -11.877 6.785 1.00 34.19 73 GLY A N 1
ATOM 504 C CA . GLY A 1 73 ? -21.736 -11.189 7.035 1.00 34.19 73 GLY A CA 1
ATOM 505 C C . GLY A 1 73 ? -21.008 -10.586 5.831 1.00 34.19 73 GLY A C 1
ATOM 506 O O . GLY A 1 73 ? -19.794 -10.467 5.918 1.00 34.19 73 GLY A O 1
ATOM 507 N N . THR A 1 74 ? -21.657 -10.229 4.711 1.00 37.81 74 THR A N 1
ATOM 508 C CA . THR A 1 74 ? -20.920 -9.715 3.525 1.00 37.81 74 THR A CA 1
ATOM 509 C C . THR A 1 74 ? -21.572 -8.547 2.768 1.00 37.81 74 THR A C 1
ATOM 511 O O . THR A 1 74 ? -21.138 -8.218 1.667 1.00 37.81 74 THR A O 1
ATOM 514 N N . ASP A 1 75 ? -22.551 -7.847 3.345 1.00 33.50 75 ASP A N 1
ATOM 515 C CA . ASP A 1 75 ? -23.346 -6.837 2.613 1.00 33.50 75 ASP A CA 1
ATOM 516 C C . ASP A 1 75 ? -22.843 -5.382 2.717 1.00 33.50 75 ASP A C 1
ATOM 518 O O . ASP A 1 75 ? -23.627 -4.438 2.730 1.00 33.50 75 ASP A O 1
ATOM 522 N N . ALA A 1 76 ? -21.524 -5.171 2.720 1.00 34.53 76 ALA A N 1
ATOM 523 C CA . ALA A 1 76 ? -20.943 -3.840 2.472 1.00 34.53 76 ALA A CA 1
ATOM 524 C C . ALA A 1 76 ? -19.866 -3.824 1.368 1.00 34.53 76 ALA A C 1
ATOM 526 O O . ALA A 1 76 ? -19.287 -2.779 1.096 1.00 34.53 76 ALA A O 1
ATOM 527 N N . LEU A 1 77 ? -19.611 -4.959 0.700 1.00 39.59 77 LEU A N 1
ATOM 528 C CA . LEU A 1 77 ? -18.506 -5.130 -0.255 1.00 39.59 77 LEU A CA 1
ATOM 529 C C . LEU A 1 77 ? -18.971 -5.543 -1.663 1.00 39.59 77 LEU A C 1
ATOM 531 O O . LEU A 1 77 ? -18.293 -6.305 -2.342 1.00 39.59 77 LEU A O 1
ATOM 535 N N . ALA A 1 78 ? -20.146 -5.088 -2.106 1.00 33.12 78 ALA A N 1
ATOM 536 C CA . ALA A 1 78 ? -20.713 -5.536 -3.383 1.00 33.12 78 ALA A CA 1
ATOM 537 C C . ALA A 1 78 ? -20.610 -4.522 -4.540 1.00 33.12 78 ALA A C 1
ATOM 539 O O . ALA A 1 78 ? -20.858 -4.917 -5.675 1.00 33.12 78 ALA A O 1
ATOM 540 N N . ARG A 1 79 ? -20.239 -3.245 -4.312 1.00 34.59 79 ARG A N 1
ATOM 541 C CA . ARG A 1 79 ? -20.055 -2.237 -5.395 1.00 34.59 79 ARG A CA 1
ATOM 542 C C . ARG A 1 79 ? -18.979 -1.154 -5.145 1.00 34.59 79 ARG A C 1
ATOM 544 O O . ARG A 1 79 ? -19.065 -0.074 -5.715 1.00 34.59 79 ARG A O 1
ATOM 551 N N . GLY A 1 80 ? -17.960 -1.434 -4.332 1.00 43.53 80 GLY A N 1
ATOM 552 C CA . GLY A 1 80 ? -16.823 -0.530 -4.091 1.00 43.53 80 GLY A CA 1
ATOM 553 C C . GLY A 1 80 ? -15.836 -1.176 -3.121 1.00 43.53 80 GLY A C 1
ATOM 554 O O . GLY A 1 80 ? -16.179 -1.400 -1.965 1.00 43.53 80 GLY A O 1
ATOM 555 N N . GLY A 1 81 ? -14.668 -1.594 -3.611 1.00 63.09 81 GLY A N 1
ATOM 556 C CA . GLY A 1 81 ? -13.708 -2.389 -2.839 1.00 63.09 81 GLY A CA 1
ATOM 557 C C . GLY A 1 81 ? -13.071 -1.607 -1.686 1.00 63.09 81 GLY A C 1
ATOM 558 O O . GLY A 1 81 ? -12.757 -0.431 -1.830 1.00 63.09 81 GLY A O 1
ATOM 559 N N . ASN A 1 82 ? -12.845 -2.264 -0.544 1.00 84.31 82 ASN A N 1
ATOM 560 C CA . ASN A 1 82 ? -12.013 -1.710 0.529 1.00 84.31 82 ASN A CA 1
ATOM 561 C C . ASN A 1 82 ? -10.526 -1.698 0.115 1.00 84.31 82 ASN A C 1
ATOM 563 O O . ASN A 1 82 ? -10.125 -2.416 -0.808 1.00 84.31 82 ASN A O 1
ATOM 567 N N . ALA A 1 83 ? -9.690 -0.943 0.830 1.00 91.12 83 ALA A N 1
ATOM 568 C CA . ALA A 1 83 ? -8.269 -0.803 0.507 1.00 91.12 83 ALA A CA 1
ATOM 569 C C . ALA A 1 83 ? -7.520 -2.147 0.393 1.00 91.12 83 ALA A C 1
ATOM 571 O O . ALA A 1 83 ? -6.669 -2.298 -0.481 1.00 91.12 83 ALA A O 1
ATOM 572 N N . ALA A 1 84 ? -7.857 -3.154 1.208 1.00 90.38 84 ALA A N 1
ATOM 573 C CA . ALA A 1 84 ? -7.221 -4.469 1.121 1.00 90.38 84 ALA A CA 1
ATOM 574 C C . ALA A 1 84 ? -7.622 -5.229 -0.155 1.00 90.38 84 ALA A C 1
ATOM 576 O O . ALA A 1 84 ? -6.781 -5.885 -0.763 1.00 90.38 84 ALA A O 1
ATOM 577 N N . SER A 1 85 ? -8.875 -5.111 -0.605 1.00 82.56 85 SER A N 1
ATOM 578 C CA . SER A 1 85 ? -9.320 -5.697 -1.880 1.00 82.56 85 SER A CA 1
ATOM 579 C C . SER A 1 85 ? -8.701 -5.012 -3.103 1.00 82.56 85 SER A C 1
ATOM 581 O O . SER A 1 85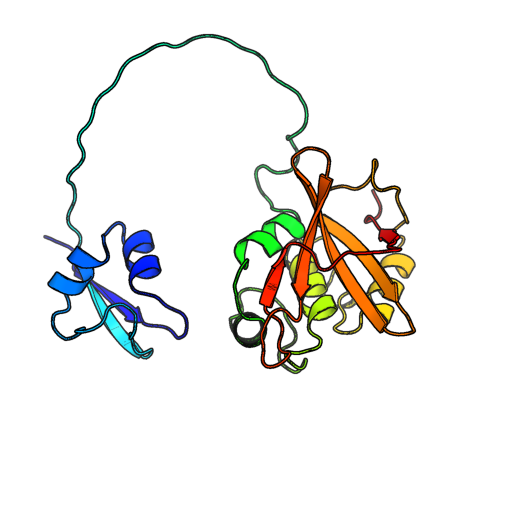 ? -8.472 -5.663 -4.118 1.00 82.56 85 SER A O 1
ATOM 583 N N . ILE A 1 86 ? -8.374 -3.720 -3.003 1.00 83.75 86 ILE A N 1
ATOM 584 C CA . ILE A 1 86 ? -7.591 -3.007 -4.021 1.00 83.75 86 ILE A CA 1
ATOM 585 C C . ILE A 1 86 ? -6.158 -3.534 -4.026 1.00 83.75 86 ILE A C 1
ATOM 587 O O . ILE A 1 86 ? -5.652 -3.912 -5.077 1.00 83.75 86 ILE A O 1
ATOM 591 N N . ALA A 1 87 ? -5.533 -3.659 -2.854 1.00 89.00 87 ALA A N 1
ATOM 592 C CA . ALA A 1 87 ? -4.179 -4.188 -2.743 1.00 89.00 87 ALA A CA 1
ATOM 593 C C . ALA A 1 87 ? -4.040 -5.610 -3.319 1.00 89.00 87 ALA A C 1
ATOM 595 O O . ALA A 1 87 ? -3.032 -5.926 -3.949 1.00 89.00 87 ALA A O 1
ATOM 596 N N . GLN A 1 88 ? -5.060 -6.459 -3.151 1.00 83.81 88 GLN A N 1
ATOM 597 C CA . GLN A 1 88 ? -5.072 -7.831 -3.673 1.00 83.81 88 GLN A CA 1
ATOM 598 C C . GLN A 1 88 ? -4.962 -7.902 -5.199 1.00 83.81 88 GLN A C 1
ATOM 600 O O . GLN A 1 88 ? -4.379 -8.854 -5.711 1.00 83.81 88 GLN A O 1
ATOM 605 N N . GLN A 1 89 ? -5.458 -6.893 -5.922 1.00 83.44 89 GLN A N 1
ATOM 606 C CA . GLN A 1 89 ? -5.378 -6.839 -7.388 1.00 83.44 89 GLN A CA 1
ATOM 607 C C . GLN A 1 89 ? -3.936 -6.745 -7.892 1.00 83.44 89 GLN A C 1
ATOM 609 O O . GLN A 1 89 ? -3.670 -7.086 -9.040 1.00 83.44 89 GLN A O 1
ATOM 614 N N . PHE A 1 90 ? -3.010 -6.318 -7.031 1.00 85.50 90 PHE A N 1
ATOM 615 C CA . PHE A 1 90 ? -1.612 -6.103 -7.380 1.00 85.50 90 PHE A CA 1
ATOM 616 C C . PHE A 1 90 ? -0.680 -7.178 -6.828 1.00 85.50 90 PHE A C 1
ATOM 618 O O . PHE A 1 90 ? 0.530 -7.030 -6.951 1.00 85.50 90 PHE A O 1
ATOM 625 N N . LEU A 1 91 ? -1.189 -8.259 -6.228 1.00 82.25 91 LEU A N 1
ATOM 626 C CA . LEU A 1 91 ? -0.347 -9.336 -5.694 1.00 82.25 91 LEU A CA 1
ATOM 627 C C . LEU A 1 91 ? 0.670 -9.842 -6.726 1.00 82.25 91 LEU A C 1
ATOM 629 O O . LEU A 1 91 ? 0.321 -10.156 -7.858 1.00 82.25 91 LEU A O 1
ATOM 633 N N . GLY A 1 92 ? 1.934 -9.923 -6.313 1.00 78.50 92 GLY A N 1
ATOM 634 C CA . GLY A 1 92 ? 3.062 -10.300 -7.166 1.00 78.50 92 GLY A CA 1
ATOM 635 C C . GLY A 1 92 ? 3.635 -9.157 -8.007 1.00 78.50 92 GLY A C 1
ATOM 636 O O . GLY A 1 92 ? 4.720 -9.311 -8.557 1.00 78.50 92 GLY A O 1
ATOM 637 N N . THR A 1 93 ? 2.966 -8.003 -8.070 1.00 82.69 93 THR A N 1
ATOM 638 C CA . THR A 1 93 ? 3.426 -6.852 -8.858 1.00 82.69 93 THR A CA 1
ATOM 639 C C . THR A 1 93 ? 4.607 -6.175 -8.181 1.00 82.69 93 THR A C 1
ATOM 641 O O . THR A 1 93 ? 4.609 -5.950 -6.963 1.00 82.69 93 THR A O 1
ATOM 644 N N . HIS A 1 94 ? 5.601 -5.811 -8.985 1.00 88.19 94 HIS A N 1
ATOM 645 C CA . HIS A 1 94 ? 6.764 -5.074 -8.529 1.00 88.19 94 HIS A CA 1
ATOM 646 C C . HIS A 1 94 ? 6.405 -3.614 -8.213 1.00 88.19 94 HIS A C 1
ATOM 648 O O . HIS A 1 94 ? 5.724 -2.950 -8.996 1.00 88.19 94 HIS A O 1
ATOM 654 N N . VAL A 1 95 ? 6.860 -3.065 -7.082 1.00 79.81 95 VAL A N 1
ATOM 655 C CA . VAL A 1 95 ? 6.402 -1.730 -6.658 1.00 79.81 95 VAL A CA 1
ATOM 656 C C . VAL A 1 95 ? 6.910 -0.607 -7.565 1.00 79.81 95 VAL A C 1
ATOM 658 O O . VAL A 1 95 ? 6.205 0.383 -7.777 1.00 79.81 95 VAL A O 1
ATOM 661 N N . GLY A 1 96 ? 8.109 -0.779 -8.131 1.00 79.38 96 GLY A N 1
ATOM 662 C CA . GLY A 1 96 ? 8.694 0.167 -9.078 1.00 79.38 96 GLY A CA 1
ATOM 663 C C . GLY A 1 96 ? 7.898 0.262 -10.379 1.00 79.38 96 GLY A C 1
ATOM 664 O O . GLY A 1 96 ? 7.797 1.344 -10.953 1.00 79.38 96 GLY A O 1
ATOM 665 N N . GLU A 1 97 ? 7.266 -0.833 -10.803 1.00 78.19 97 GLU A N 1
ATOM 666 C CA . GLU A 1 97 ? 6.329 -0.856 -11.930 1.00 78.19 97 GLU A CA 1
ATOM 667 C C . GLU A 1 97 ? 5.002 -0.199 -11.535 1.00 78.19 97 GLU A C 1
ATOM 669 O O . GLU A 1 97 ? 4.534 0.737 -12.189 1.00 78.19 97 GLU A O 1
ATOM 674 N N . LEU A 1 98 ? 4.438 -0.625 -10.402 1.00 78.38 98 LEU A N 1
ATOM 675 C CA . LEU A 1 98 ? 3.125 -0.184 -9.947 1.00 78.38 98 LEU A CA 1
ATOM 676 C C . LEU A 1 98 ? 3.045 1.333 -9.766 1.00 78.38 98 LEU A C 1
ATOM 678 O O . LEU A 1 98 ? 2.076 1.950 -10.213 1.00 78.38 98 LEU A O 1
ATOM 682 N N . LYS A 1 99 ? 4.073 1.961 -9.183 1.00 78.19 99 LYS A N 1
ATOM 683 C CA . LYS A 1 99 ? 4.065 3.411 -8.941 1.00 78.19 99 LYS A CA 1
ATOM 684 C C . LYS A 1 99 ? 4.085 4.253 -10.222 1.00 78.19 99 LYS A C 1
ATOM 686 O O . LYS A 1 99 ? 3.675 5.407 -10.179 1.00 78.19 99 LYS A O 1
ATOM 691 N N . HIS A 1 100 ? 4.521 3.691 -11.351 1.00 78.88 100 HIS A N 1
ATOM 692 C CA . HIS A 1 100 ? 4.532 4.360 -12.658 1.00 78.88 100 HIS A CA 1
ATOM 693 C C . HIS A 1 100 ? 3.354 3.959 -13.561 1.00 78.88 100 HIS A C 1
ATOM 695 O O . HIS A 1 100 ? 3.161 4.568 -14.611 1.00 78.88 100 HIS A O 1
ATOM 701 N N . SER A 1 101 ? 2.550 2.970 -13.159 1.00 75.56 101 SER A N 1
ATOM 702 C CA . SER A 1 101 ? 1.440 2.431 -13.960 1.00 75.56 101 SER A CA 1
ATOM 703 C C . SER A 1 101 ? 0.245 3.384 -14.116 1.00 75.56 101 SER A C 1
ATOM 705 O O . SER A 1 101 ? -0.551 3.236 -15.041 1.00 75.56 101 SER A O 1
ATOM 707 N N . GLY A 1 102 ? 0.071 4.326 -13.181 1.00 77.31 102 GLY A N 1
ATOM 708 C CA . GLY A 1 102 ? -1.133 5.158 -13.074 1.00 77.31 102 GLY A CA 1
ATOM 709 C C . GLY A 1 102 ? -2.376 4.427 -12.543 1.00 77.31 102 GLY A C 1
ATOM 710 O O . GLY A 1 102 ? -3.440 5.035 -12.468 1.00 77.31 102 GLY A O 1
ATOM 711 N N . GLN A 1 103 ? -2.269 3.148 -12.159 1.00 77.31 103 GLN A N 1
ATOM 712 C CA . GLN A 1 103 ? -3.387 2.357 -11.620 1.00 77.31 103 GLN A CA 1
ATOM 713 C C . GLN A 1 103 ? -3.696 2.669 -10.151 1.00 77.31 103 GLN A C 1
ATOM 715 O O . GLN A 1 103 ? -4.816 2.455 -9.692 1.00 77.31 103 GLN A O 1
ATOM 720 N N . LEU A 1 104 ? -2.703 3.180 -9.422 1.00 79.94 104 LEU A N 1
ATOM 721 C CA . LEU A 1 104 ? -2.834 3.695 -8.066 1.00 79.94 104 LEU A CA 1
ATOM 722 C C . LEU A 1 104 ? -2.198 5.087 -7.989 1.00 79.94 104 LEU A C 1
ATOM 724 O O . LEU A 1 104 ? -1.184 5.316 -8.655 1.00 79.94 104 LEU A O 1
ATOM 728 N N . PRO A 1 105 ? -2.726 5.999 -7.153 1.00 86.31 105 PRO A N 1
ATOM 729 C CA . PRO A 1 105 ? -2.158 7.332 -6.946 1.00 86.31 105 PRO A CA 1
ATOM 730 C C . PRO A 1 105 ? -0.888 7.281 -6.072 1.00 86.31 105 PRO A C 1
ATOM 732 O O . PRO A 1 105 ? -0.785 7.927 -5.031 1.00 86.31 105 PRO A O 1
ATOM 735 N N . MET A 1 106 ? 0.088 6.467 -6.473 1.00 87.00 106 MET A N 1
ATOM 736 C CA . MET A 1 106 ? 1.376 6.330 -5.802 1.00 87.00 106 MET A CA 1
ATOM 737 C C . MET A 1 106 ? 2.324 7.461 -6.197 1.00 87.00 106 MET A C 1
ATOM 739 O O . MET A 1 106 ? 2.366 7.920 -7.337 1.00 87.00 106 MET A O 1
ATOM 743 N N . GLN A 1 107 ? 3.152 7.880 -5.248 1.00 84.62 107 GLN A N 1
ATOM 744 C CA . GLN A 1 107 ? 4.198 8.869 -5.470 1.00 84.62 107 GLN A CA 1
ATOM 745 C C . GLN A 1 107 ? 5.395 8.205 -6.168 1.00 84.62 107 GLN A C 1
ATOM 747 O O . GLN A 1 107 ? 6.039 7.319 -5.607 1.00 84.62 107 GLN A O 1
ATOM 752 N N . THR A 1 108 ? 5.708 8.627 -7.393 1.00 84.81 108 THR A N 1
ATOM 753 C CA . THR A 1 108 ? 6.735 7.996 -8.247 1.00 84.81 108 THR A CA 1
ATOM 754 C C . THR A 1 108 ? 8.167 8.188 -7.747 1.00 84.81 108 THR A C 1
ATOM 756 O O . THR A 1 108 ? 9.031 7.354 -8.013 1.00 84.81 108 THR A O 1
ATOM 759 N N . TRP A 1 109 ? 8.428 9.255 -6.987 1.00 77.50 109 TRP A N 1
ATOM 760 C CA . TRP A 1 109 ? 9.761 9.592 -6.473 1.00 77.50 109 TRP A CA 1
ATOM 761 C C . TRP A 1 109 ? 10.214 8.717 -5.289 1.00 77.50 109 TRP A C 1
ATOM 763 O O . TRP A 1 109 ? 11.382 8.766 -4.906 1.00 77.50 109 TRP A O 1
ATOM 773 N N . VAL A 1 110 ? 9.319 7.910 -4.710 1.00 79.62 110 VAL A N 1
ATOM 774 C CA . VAL A 1 110 ? 9.617 7.067 -3.541 1.00 79.62 110 VAL A CA 1
ATOM 775 C C . VAL A 1 110 ? 10.500 5.878 -3.951 1.00 79.62 110 VAL A C 1
ATOM 777 O O . VAL A 1 110 ? 10.115 5.142 -4.866 1.00 79.62 110 VAL A O 1
ATOM 780 N N . PRO A 1 111 ? 11.654 5.638 -3.297 1.00 80.81 111 PRO A N 1
ATOM 781 C CA . PRO A 1 111 ? 12.550 4.533 -3.645 1.00 80.81 111 PRO A CA 1
ATOM 782 C C . PRO A 1 111 ? 11.905 3.149 -3.479 1.00 80.81 111 PRO A C 1
ATOM 784 O O . PRO A 1 111 ? 11.170 2.906 -2.521 1.00 80.81 111 PRO A O 1
ATOM 787 N N . ASP A 1 112 ? 12.210 2.213 -4.381 1.00 82.00 112 ASP A N 1
ATOM 788 C CA . ASP A 1 112 ? 11.533 0.903 -4.477 1.00 82.00 112 ASP A CA 1
ATOM 789 C C . ASP A 1 112 ? 11.708 0.002 -3.249 1.00 82.00 112 ASP A C 1
ATOM 791 O O . ASP A 1 112 ? 10.962 -0.956 -3.077 1.00 82.00 112 ASP A O 1
ATOM 795 N N . ASN A 1 113 ? 12.643 0.323 -2.356 1.00 76.88 113 ASN A N 1
ATOM 796 C CA . ASN A 1 113 ? 12.882 -0.393 -1.107 1.00 76.88 113 ASN A CA 1
ATOM 797 C C . ASN A 1 113 ? 12.084 0.143 0.106 1.00 76.88 113 ASN A C 1
ATOM 799 O O . ASN A 1 113 ? 12.190 -0.458 1.174 1.00 76.88 113 ASN A O 1
ATOM 803 N N . VAL A 1 114 ? 11.298 1.226 -0.028 1.00 84.19 114 VAL A N 1
ATOM 804 C CA . VAL A 1 114 ? 10.571 1.892 1.087 1.00 84.19 114 VAL A CA 1
ATOM 805 C C . VAL A 1 114 ? 9.139 2.341 0.729 1.00 84.19 114 VAL A C 1
ATOM 807 O O . VAL A 1 114 ? 8.635 3.344 1.226 1.00 84.19 114 VAL A O 1
ATOM 810 N N . ASN A 1 115 ? 8.442 1.604 -0.136 1.00 90.19 115 ASN A N 1
ATOM 811 C CA . ASN A 1 115 ? 7.122 1.984 -0.656 1.00 90.19 115 ASN A CA 1
ATOM 812 C C . ASN A 1 115 ? 5.918 1.547 0.203 1.00 90.19 115 ASN A C 1
ATOM 814 O O . ASN A 1 115 ? 4.781 1.754 -0.216 1.00 90.19 115 ASN A O 1
ATOM 818 N N . CYS A 1 116 ? 6.112 0.968 1.389 1.00 91.88 116 CYS A N 1
ATOM 819 C CA . CYS A 1 116 ? 5.013 0.419 2.191 1.00 91.88 116 CYS A CA 1
ATOM 820 C C . CYS A 1 116 ? 3.905 1.445 2.485 1.00 91.88 116 CYS A C 1
ATOM 822 O O . CYS A 1 116 ? 2.743 1.199 2.160 1.00 91.88 116 CYS A O 1
ATOM 824 N N . ALA A 1 117 ? 4.255 2.631 2.987 1.00 94.19 117 ALA A N 1
ATOM 825 C CA . ALA A 1 117 ? 3.283 3.696 3.238 1.00 94.19 117 ALA A CA 1
ATOM 826 C C . ALA A 1 117 ? 2.776 4.361 1.952 1.00 94.19 117 ALA A C 1
ATOM 828 O O . ALA A 1 117 ? 1.602 4.718 1.887 1.00 94.19 117 ALA A O 1
ATOM 829 N N . ASN A 1 118 ? 3.606 4.458 0.907 1.00 94.50 118 ASN A N 1
ATOM 830 C CA . ASN A 1 118 ? 3.186 4.983 -0.395 1.00 94.50 118 ASN A CA 1
ATOM 831 C C . ASN A 1 118 ? 2.076 4.115 -1.013 1.00 94.50 118 ASN A C 1
ATOM 833 O O . ASN A 1 118 ? 1.037 4.617 -1.436 1.00 94.50 118 ASN A O 1
ATOM 837 N N . PHE A 1 119 ? 2.266 2.796 -0.990 1.00 96.62 119 PHE A N 1
ATOM 838 C CA . PHE A 1 119 ? 1.299 1.824 -1.484 1.00 96.62 119 PHE A CA 1
ATOM 839 C C . PHE A 1 119 ? 0.014 1.810 -0.649 1.00 96.62 119 PHE A C 1
ATOM 841 O O . PHE A 1 119 ? -1.079 1.874 -1.211 1.00 96.62 119 PHE A O 1
ATOM 848 N N . VAL A 1 120 ? 0.125 1.774 0.685 1.00 97.19 120 VAL A N 1
ATOM 849 C CA . VAL A 1 120 ? -1.048 1.795 1.576 1.00 97.19 120 VAL A CA 1
ATOM 850 C C . VAL A 1 120 ? -1.829 3.102 1.423 1.00 97.19 120 VAL A C 1
ATOM 852 O O . VAL A 1 120 ? -3.048 3.056 1.277 1.00 97.19 120 VAL A O 1
ATOM 855 N N . SER A 1 121 ? -1.145 4.249 1.360 1.00 95.00 121 SER A N 1
ATOM 856 C CA . SER A 1 121 ? -1.772 5.549 1.091 1.00 95.00 121 SER A CA 1
ATOM 857 C C . SER A 1 121 ? -2.546 5.534 -0.220 1.00 95.00 121 SER A C 1
ATOM 859 O O . SER A 1 121 ? -3.694 5.965 -0.257 1.00 95.00 121 SER A O 1
ATOM 861 N N . ALA A 1 122 ? -1.949 4.995 -1.284 1.00 91.19 122 ALA A N 1
ATOM 862 C CA . ALA A 1 122 ? -2.592 4.948 -2.586 1.00 91.19 122 ALA A CA 1
ATOM 863 C C . ALA A 1 122 ? -3.809 4.008 -2.605 1.00 91.19 122 ALA A C 1
ATOM 865 O O . ALA A 1 122 ? -4.832 4.350 -3.192 1.00 91.19 122 ALA A O 1
ATOM 866 N N . CYS A 1 123 ? -3.748 2.868 -1.909 1.00 92.69 123 CYS A N 1
ATOM 867 C CA . CYS A 1 123 ? -4.895 1.967 -1.757 1.00 92.69 123 CYS A CA 1
ATOM 868 C C . CYS A 1 123 ? -6.043 2.617 -0.970 1.00 92.69 123 CYS A C 1
ATOM 870 O O . CYS A 1 123 ? -7.205 2.457 -1.340 1.00 92.69 123 CYS A O 1
ATOM 872 N N . LEU A 1 124 ? -5.734 3.355 0.100 1.00 92.25 124 LEU A N 1
ATOM 873 C CA . LEU A 1 124 ? -6.727 4.068 0.909 1.00 92.25 124 LEU A CA 1
ATOM 874 C C . LEU A 1 124 ? -7.376 5.225 0.137 1.00 92.25 124 LEU A C 1
ATOM 876 O O . LEU A 1 124 ? -8.593 5.395 0.215 1.00 92.25 124 LEU A O 1
ATOM 880 N N . GLN A 1 125 ? -6.587 5.977 -0.637 1.00 89.25 125 GLN A N 1
ATOM 881 C CA . GLN A 1 125 ? -7.086 7.037 -1.521 1.00 89.25 125 GLN A CA 1
ATOM 882 C C . GLN A 1 125 ? -7.987 6.465 -2.614 1.00 89.25 125 GLN A C 1
ATOM 884 O O . GLN A 1 125 ? -9.090 6.954 -2.832 1.00 89.25 125 GLN A O 1
ATOM 889 N N . GLN A 1 126 ? -7.553 5.383 -3.263 1.00 85.50 126 GLN A N 1
ATOM 890 C CA . GLN A 1 126 ? -8.335 4.714 -4.300 1.00 85.50 126 GLN A CA 1
ATOM 891 C C . GLN A 1 126 ? -9.646 4.125 -3.749 1.00 85.50 126 GLN A C 1
ATOM 893 O O . GLN A 1 126 ? -10.651 4.090 -4.456 1.00 85.50 126 GLN A O 1
ATOM 898 N N . ALA A 1 127 ? -9.654 3.690 -2.484 1.00 84.69 127 ALA A N 1
ATOM 899 C CA . ALA A 1 127 ? -10.859 3.248 -1.782 1.00 84.69 127 ALA A CA 1
ATOM 900 C C . ALA A 1 127 ? -11.783 4.406 -1.354 1.00 84.69 127 ALA A C 1
ATOM 902 O O . ALA A 1 127 ? -12.883 4.149 -0.868 1.00 84.69 127 ALA A O 1
ATOM 903 N N . GLY A 1 128 ? -11.342 5.663 -1.483 1.00 85.56 128 GLY A N 1
ATOM 904 C CA . GLY A 1 128 ? -12.071 6.843 -1.013 1.00 85.56 128 GLY A CA 1
ATOM 905 C C . GLY A 1 128 ? -12.160 6.949 0.511 1.00 85.56 128 GLY A C 1
ATOM 906 O O . GLY A 1 128 ? -13.053 7.618 1.021 1.00 85.56 128 GLY A O 1
ATOM 907 N N . VAL A 1 129 ? -11.277 6.262 1.245 1.00 87.50 129 VAL A N 1
ATOM 908 C CA . VAL A 1 129 ? -11.262 6.267 2.720 1.00 87.50 129 VAL A CA 1
ATOM 909 C C . VAL A 1 129 ? -10.484 7.470 3.256 1.00 87.50 129 VAL A C 1
ATOM 911 O O . VAL A 1 129 ? -10.743 7.922 4.369 1.00 87.50 129 VAL A O 1
ATOM 914 N N . ILE A 1 130 ? -9.531 7.979 2.470 1.00 87.94 130 ILE A N 1
ATOM 915 C CA . ILE A 1 130 ? -8.725 9.154 2.804 1.00 87.94 130 ILE A CA 1
ATOM 916 C C . ILE A 1 130 ? -8.572 10.064 1.585 1.00 87.94 130 ILE A C 1
ATOM 918 O O . ILE A 1 130 ? -8.563 9.590 0.447 1.00 87.94 130 ILE A O 1
ATOM 922 N N . ASP A 1 131 ? -8.353 11.349 1.831 1.00 86.44 131 ASP A N 1
ATOM 923 C CA . ASP A 1 131 ? -7.955 12.319 0.817 1.00 86.44 131 ASP A CA 1
ATOM 924 C C . ASP A 1 131 ? -6.443 12.277 0.543 1.00 86.44 131 ASP A C 1
ATOM 926 O O . ASP A 1 131 ? -5.633 11.800 1.347 1.00 86.44 131 ASP A O 1
ATOM 930 N N . ALA A 1 132 ? -6.030 12.850 -0.592 1.00 81.81 132 ALA A N 1
ATOM 931 C CA . ALA A 1 132 ? -4.622 12.922 -0.989 1.00 81.81 132 ALA A CA 1
ATOM 932 C C . ALA A 1 132 ? -3.724 13.614 0.057 1.00 81.81 132 ALA A C 1
ATOM 934 O O . ALA A 1 132 ? -2.555 13.256 0.187 1.00 81.81 132 ALA A O 1
ATOM 935 N N . SER A 1 133 ? -4.262 14.566 0.830 1.00 85.31 133 SER A N 1
ATOM 936 C CA . SER A 1 133 ? -3.536 15.276 1.894 1.00 85.31 133 SER A CA 1
ATOM 937 C C . SER A 1 133 ? -3.215 14.410 3.112 1.00 85.31 133 SER A C 1
ATOM 939 O O . SER A 1 133 ? -2.291 14.729 3.856 1.00 85.31 133 SER A O 1
ATOM 941 N N . GLN A 1 134 ? -3.967 13.330 3.327 1.00 84.75 134 GLN A N 1
ATOM 942 C CA . GLN A 1 134 ? -3.761 12.415 4.450 1.00 84.75 134 GLN A CA 1
ATOM 943 C C . GLN A 1 134 ? -2.717 11.339 4.118 1.00 84.75 134 GLN A C 1
ATOM 945 O O . GLN A 1 134 ? -2.062 10.814 5.021 1.00 84.75 134 GLN A O 1
ATOM 950 N N . GLY A 1 135 ? -2.528 11.026 2.832 1.00 89.12 135 GLY A N 1
ATOM 951 C CA . GLY A 1 135 ? -1.535 10.059 2.371 1.00 89.12 135 GLY A CA 1
ATOM 952 C C . GLY A 1 135 ? -0.092 10.514 2.608 1.00 89.12 135 GLY A C 1
ATOM 953 O O . GLY A 1 135 ? 0.234 11.696 2.522 1.00 89.12 135 GLY A O 1
ATOM 954 N N . SER A 1 136 ? 0.807 9.564 2.864 1.00 92.38 136 SER A N 1
ATOM 955 C CA . SER A 1 136 ? 2.245 9.823 2.962 1.00 92.38 136 SER A CA 1
ATOM 956 C C . SER A 1 136 ? 3.072 8.604 2.551 1.00 92.38 136 SER A C 1
ATOM 958 O O . SER A 1 136 ? 2.677 7.458 2.752 1.00 92.38 136 SER A O 1
ATOM 960 N N . ALA A 1 137 ? 4.261 8.857 2.003 1.00 89.81 137 ALA A N 1
ATOM 961 C CA . ALA A 1 137 ? 5.279 7.836 1.773 1.00 89.81 137 ALA A CA 1
ATOM 962 C C . ALA A 1 137 ? 6.039 7.441 3.056 1.00 89.81 137 ALA A C 1
ATOM 964 O O . ALA A 1 137 ? 6.770 6.454 3.051 1.00 89.81 137 ALA A O 1
ATOM 965 N N . SER A 1 138 ? 5.869 8.189 4.152 1.00 90.50 138 SER A N 1
ATOM 966 C CA . SER A 1 138 ? 6.425 7.875 5.471 1.00 90.50 138 SER A CA 1
ATOM 967 C C . SER A 1 138 ? 5.374 7.200 6.347 1.00 90.50 138 SER A C 1
ATOM 969 O O . SER A 1 138 ? 4.270 7.719 6.508 1.00 90.50 138 SER A O 1
ATOM 971 N N . VAL A 1 139 ? 5.729 6.062 6.952 1.00 90.88 139 VAL A N 1
ATOM 972 C CA . VAL A 1 139 ? 4.832 5.309 7.844 1.00 90.88 139 VAL A CA 1
ATOM 973 C C . VAL A 1 139 ? 4.407 6.151 9.043 1.00 90.88 139 VAL A C 1
ATOM 975 O O . VAL A 1 139 ? 3.221 6.207 9.356 1.00 90.88 139 VAL A O 1
ATOM 978 N N . ASP A 1 140 ? 5.354 6.832 9.691 1.00 91.31 140 ASP A N 1
ATOM 979 C CA . ASP A 1 140 ? 5.066 7.607 10.899 1.00 91.31 140 ASP A CA 1
ATOM 980 C C . ASP A 1 140 ? 4.207 8.837 10.584 1.00 91.31 140 ASP A C 1
ATOM 982 O O . ASP A 1 140 ? 3.299 9.172 11.345 1.00 91.31 140 ASP A O 1
ATOM 986 N N . GLN A 1 141 ? 4.441 9.482 9.435 1.00 92.31 141 GLN A N 1
ATOM 987 C CA . GLN A 1 141 ? 3.617 10.610 9.003 1.00 92.31 141 GLN A CA 1
ATOM 988 C C . GLN A 1 141 ? 2.212 10.157 8.600 1.00 92.31 141 GLN A C 1
ATOM 990 O O . GLN A 1 141 ? 1.244 10.795 9.000 1.00 92.31 141 GLN A O 1
ATOM 995 N N . LEU A 1 142 ? 2.083 9.044 7.866 1.00 93.88 142 LEU A N 1
ATOM 996 C CA . LEU A 1 142 ? 0.782 8.457 7.545 1.00 93.88 142 LEU A CA 1
ATOM 997 C C . LEU A 1 142 ? 0.013 8.136 8.832 1.00 93.88 142 LEU A C 1
ATOM 999 O O . LEU A 1 142 ? -1.121 8.571 8.995 1.00 93.88 142 LEU A O 1
ATOM 1003 N N . ALA A 1 143 ? 0.642 7.443 9.783 1.00 94.50 143 ALA A N 1
ATOM 1004 C CA . ALA A 1 143 ? 0.026 7.121 11.067 1.00 94.50 143 ALA A CA 1
ATOM 1005 C C . ALA A 1 143 ? -0.405 8.377 11.843 1.00 94.50 143 ALA A C 1
ATOM 1007 O O . ALA A 1 143 ? -1.500 8.402 12.403 1.00 94.50 143 ALA A O 1
ATOM 1008 N N . GLY A 1 144 ? 0.438 9.415 11.862 1.00 94.81 144 GLY A N 1
ATOM 1009 C CA . GLY A 1 144 ? 0.138 10.699 12.493 1.00 94.81 144 GLY A CA 1
ATOM 1010 C C . GLY A 1 144 ? -1.062 11.406 11.863 1.00 94.81 144 GLY A C 1
ATOM 1011 O O . GLY A 1 144 ? -1.948 11.840 12.595 1.00 94.81 144 GLY A O 1
ATOM 1012 N N . ASN A 1 145 ? -1.125 11.457 10.530 1.00 93.94 145 ASN A N 1
ATOM 1013 C CA . ASN A 1 145 ? -2.245 12.041 9.791 1.00 93.94 145 ASN A CA 1
ATOM 1014 C C . ASN A 1 145 ? -3.555 11.305 10.108 1.00 93.94 145 ASN A C 1
ATOM 1016 O O . ASN A 1 145 ? -4.512 11.918 10.570 1.00 93.94 145 ASN A O 1
ATOM 1020 N N . LEU A 1 146 ? -3.573 9.976 9.948 1.00 95.31 146 LEU A N 1
ATOM 1021 C CA . LEU A 1 146 ? -4.777 9.168 10.170 1.00 95.31 146 LEU A CA 1
ATOM 1022 C C . LEU A 1 146 ? -5.291 9.300 11.611 1.00 95.31 146 LEU A C 1
ATOM 1024 O O . LEU A 1 146 ? -6.476 9.543 11.834 1.00 95.31 146 LEU A O 1
ATOM 1028 N N . LYS A 1 147 ? -4.404 9.191 12.608 1.00 95.00 147 LYS A N 1
ATOM 1029 C CA . LYS A 1 147 ? -4.786 9.349 14.022 1.00 95.00 147 LYS A CA 1
ATOM 1030 C C . LYS A 1 147 ? -5.238 10.775 14.345 1.00 95.00 147 LYS A C 1
ATOM 1032 O O . LYS A 1 147 ? -6.169 10.946 15.128 1.00 95.00 147 LYS A O 1
ATOM 1037 N N . GLY A 1 148 ? -4.609 11.785 13.740 1.00 93.25 148 GLY A N 1
ATOM 1038 C CA . GLY A 1 148 ? -5.024 13.186 13.848 1.00 93.25 148 GLY A CA 1
ATOM 1039 C C . GLY A 1 148 ? -6.448 13.419 13.341 1.00 93.25 148 GLY A C 1
ATOM 1040 O O . GLY A 1 148 ? -7.194 14.182 13.950 1.00 93.25 148 GLY A O 1
ATOM 1041 N N . ASP A 1 149 ? -6.851 12.668 12.317 1.00 91.69 149 ASP A N 1
ATOM 1042 C CA . ASP A 1 149 ? -8.191 12.709 11.724 1.00 91.69 149 ASP A CA 1
ATOM 1043 C C . ASP A 1 149 ? -9.191 11.755 12.405 1.00 91.69 149 ASP A C 1
ATOM 1045 O O . ASP A 1 149 ? -10.256 11.445 11.870 1.00 91.69 149 ASP A O 1
ATOM 1049 N N . GLY A 1 150 ? -8.867 11.291 13.615 1.00 93.31 150 GLY A N 1
ATOM 1050 C CA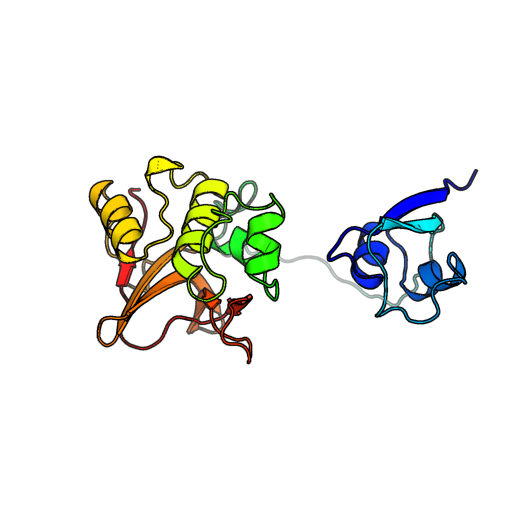 . GLY A 1 150 ? -9.784 10.545 14.473 1.00 93.31 150 GLY A CA 1
ATOM 1051 C C . GLY A 1 150 ? -9.800 9.035 14.251 1.00 93.31 150 GLY A C 1
ATOM 1052 O O . GLY A 1 150 ? -10.671 8.364 14.805 1.00 93.31 150 GLY A O 1
ATOM 1053 N N . TRP A 1 151 ? -8.860 8.477 13.481 1.00 96.19 151 TRP A N 1
ATOM 1054 C CA . TRP A 1 151 ? -8.705 7.024 13.399 1.00 96.19 151 TRP A CA 1
ATOM 1055 C C . TRP A 1 151 ? -8.354 6.441 14.766 1.00 96.19 151 TRP A C 1
ATOM 1057 O O . TRP A 1 151 ? -7.533 6.988 15.506 1.00 96.19 151 TRP A O 1
ATOM 1067 N N . GLN A 1 152 ? -8.959 5.301 15.090 1.00 96.31 152 GLN A N 1
ATOM 1068 C CA . GLN A 1 152 ? -8.852 4.692 16.412 1.00 96.31 152 GLN A CA 1
ATOM 1069 C C . GLN A 1 152 ? -8.182 3.332 16.355 1.00 96.31 152 GLN A C 1
ATOM 1071 O O . GLN A 1 152 ? -8.385 2.558 15.420 1.00 96.31 152 GLN A O 1
ATOM 1076 N N . THR A 1 153 ? -7.416 3.026 17.396 1.00 96.12 153 THR A N 1
ATOM 1077 C CA . THR A 1 153 ? -6.837 1.703 17.597 1.00 96.12 153 THR A CA 1
ATOM 1078 C C . THR A 1 153 ? -7.930 0.690 17.921 1.00 96.12 153 THR A C 1
ATOM 1080 O O . THR A 1 153 ? -8.766 0.926 18.794 1.00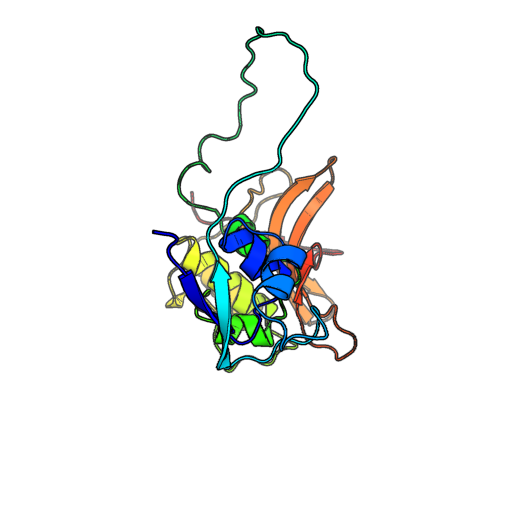 96.12 153 THR A O 1
ATOM 1083 N N . VAL A 1 154 ? -7.897 -0.458 17.251 1.00 94.75 154 VAL A N 1
ATOM 1084 C CA . VAL A 1 154 ? -8.814 -1.579 17.472 1.00 94.75 154 VAL A CA 1
ATOM 1085 C C . VAL A 1 154 ? -8.055 -2.867 17.740 1.00 94.75 154 VAL A C 1
ATOM 1087 O O . VAL A 1 154 ? -6.887 -3.031 17.386 1.00 94.75 154 VAL A O 1
ATOM 1090 N N . SER A 1 155 ? -8.740 -3.800 18.394 1.00 93.38 155 SER A N 1
ATOM 1091 C CA . SER A 1 155 ? -8.231 -5.150 18.578 1.00 93.38 155 SER A CA 1
ATOM 1092 C C . SER A 1 155 ? -8.318 -5.943 17.264 1.00 93.38 155 SER A C 1
ATOM 1094 O O . SER A 1 155 ? -9.127 -5.635 16.390 1.00 93.38 155 SER A O 1
ATOM 1096 N N . LEU A 1 156 ? -7.519 -7.006 17.126 1.00 87.50 156 LEU A N 1
ATOM 1097 C CA . LEU A 1 156 ? -7.532 -7.852 15.923 1.00 87.50 156 LEU A CA 1
ATOM 1098 C C . LEU A 1 156 ? -8.909 -8.478 15.636 1.00 87.50 156 LEU A C 1
ATOM 1100 O O . LEU A 1 156 ? -9.269 -8.674 14.481 1.00 87.50 156 LEU A O 1
ATOM 1104 N N . GLN A 1 157 ? -9.680 -8.780 16.680 1.00 89.12 157 GLN A N 1
ATOM 1105 C CA . GLN A 1 157 ? -11.039 -9.320 16.561 1.00 89.12 157 GLN A CA 1
ATOM 1106 C C . GLN A 1 157 ? -12.054 -8.280 16.046 1.00 89.12 157 GLN A C 1
ATOM 1108 O O . GLN A 1 157 ? -13.039 -8.664 15.424 1.00 89.12 157 GLN A O 1
ATOM 1113 N N . ASP A 1 158 ? -11.807 -6.985 16.268 1.00 89.88 158 ASP A N 1
ATOM 1114 C CA . ASP A 1 158 ? -12.686 -5.886 15.836 1.00 89.88 158 ASP A CA 1
ATOM 1115 C C . ASP A 1 158 ? -12.238 -5.251 14.504 1.00 89.88 158 ASP A C 1
ATOM 1117 O O . ASP A 1 158 ? -12.934 -4.390 13.941 1.00 89.88 158 ASP A O 1
ATOM 1121 N N . ALA A 1 159 ? -11.071 -5.673 14.007 1.00 90.31 159 ALA A N 1
ATOM 1122 C CA . ALA A 1 159 ? -10.484 -5.219 12.760 1.00 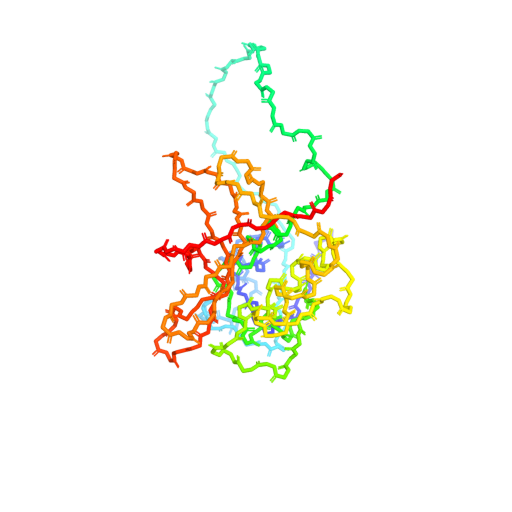90.31 159 ALA A CA 1
ATOM 1123 C C . ALA A 1 159 ? -11.328 -5.652 11.552 1.00 90.31 159 ALA A C 1
ATOM 1125 O O . ALA A 1 159 ? -11.890 -6.750 11.500 1.00 90.31 159 ALA A O 1
ATOM 1126 N N . ARG A 1 160 ? -11.394 -4.789 10.542 1.00 90.19 160 ARG A N 1
ATOM 1127 C CA . ARG A 1 160 ? -12.102 -5.019 9.279 1.00 90.19 160 ARG A CA 1
ATOM 1128 C C . ARG A 1 160 ? -11.137 -4.970 8.107 1.00 90.19 160 ARG A C 1
ATOM 1130 O O . ARG A 1 160 ? -10.122 -4.282 8.146 1.00 90.19 160 ARG A O 1
ATOM 1137 N N . ALA A 1 161 ? -11.459 -5.703 7.045 1.00 90.12 161 ALA A N 1
ATOM 1138 C CA . ALA A 1 161 ? -10.651 -5.672 5.833 1.00 90.12 161 ALA A CA 1
ATOM 1139 C C . ALA A 1 161 ? -10.532 -4.230 5.301 1.00 90.12 161 ALA A C 1
ATOM 1141 O O . ALA A 1 161 ? -11.544 -3.566 5.073 1.00 90.12 161 ALA A O 1
ATOM 1142 N N . GLY A 1 162 ? -9.298 -3.763 5.114 1.00 91.19 162 GLY A N 1
ATOM 1143 C CA . GLY A 1 162 ? -8.968 -2.379 4.775 1.00 91.19 162 GLY A CA 1
ATOM 1144 C C . GLY A 1 162 ? -8.453 -1.535 5.945 1.00 91.19 162 GLY A C 1
ATOM 1145 O O . GLY A 1 162 ? -7.920 -0.459 5.684 1.00 91.19 162 GLY A O 1
ATOM 1146 N N . ASP A 1 163 ? -8.545 -2.013 7.190 1.00 95.38 163 ASP A N 1
ATOM 1147 C CA . ASP A 1 163 ? -7.918 -1.353 8.340 1.00 95.38 163 ASP A CA 1
ATOM 1148 C C . ASP A 1 163 ? -6.386 -1.367 8.205 1.00 95.38 163 ASP A C 1
ATOM 1150 O O . ASP A 1 163 ? -5.791 -2.277 7.612 1.00 95.38 163 ASP A O 1
ATOM 1154 N N . VAL A 1 164 ? -5.736 -0.346 8.759 1.00 96.75 164 VAL A N 1
ATOM 1155 C CA . VAL A 1 164 ? -4.291 -0.136 8.620 1.00 96.75 164 VAL A CA 1
ATOM 1156 C C . VAL A 1 164 ? -3.565 -0.799 9.778 1.00 96.75 164 VAL A C 1
ATOM 1158 O O . VAL A 1 164 ? -3.911 -0.602 10.940 1.00 96.75 164 VAL A O 1
ATOM 1161 N N . VAL A 1 165 ? -2.527 -1.566 9.461 1.00 95.75 165 VAL A N 1
ATOM 1162 C CA . VAL A 1 165 ? -1.710 -2.297 10.428 1.00 95.75 165 VAL A CA 1
ATOM 1163 C C . VAL A 1 165 ? -0.324 -1.675 10.470 1.00 95.75 165 VAL A C 1
ATOM 1165 O O . VAL A 1 165 ? 0.441 -1.766 9.510 1.00 95.75 165 VAL A O 1
ATOM 1168 N N . LEU A 1 166 ? -0.012 -1.041 11.592 1.00 92.56 166 LEU A N 1
ATOM 1169 C CA . LEU A 1 166 ? 1.235 -0.342 11.863 1.00 92.56 166 LEU A CA 1
ATOM 1170 C C . LEU A 1 166 ? 2.164 -1.225 12.689 1.00 92.56 166 LEU A C 1
ATOM 1172 O O . LEU A 1 166 ? 1.751 -1.866 13.656 1.00 92.56 166 LEU A O 1
ATOM 1176 N N . MET A 1 167 ? 3.443 -1.226 12.341 1.00 86.88 167 MET A N 1
ATOM 1177 C CA . MET A 1 167 ? 4.476 -1.969 13.053 1.00 86.88 167 MET A CA 1
ATOM 1178 C C . MET A 1 167 ? 5.666 -1.085 13.348 1.00 86.88 167 MET A C 1
ATOM 1180 O O . MET A 1 167 ? 6.082 -0.297 12.503 1.00 86.88 167 MET A O 1
ATOM 1184 N N . GLN A 1 168 ? 6.258 -1.297 14.521 1.00 80.69 168 GLN A N 1
ATOM 1185 C CA . GLN A 1 168 ? 7.521 -0.682 14.907 1.00 80.69 168 GLN A CA 1
ATOM 1186 C C . GLN A 1 168 ? 8.456 -1.720 15.522 1.00 80.69 168 GLN A C 1
ATOM 1188 O O . GLN A 1 168 ? 8.188 -2.289 16.595 1.00 80.69 168 GLN A O 1
ATOM 1193 N N . ARG A 1 169 ? 9.595 -1.927 14.862 1.00 67.25 169 ARG A N 1
ATOM 1194 C CA . ARG A 1 169 ? 10.669 -2.808 15.318 1.00 67.25 169 ARG A CA 1
ATOM 1195 C C . ARG A 1 169 ? 11.996 -2.063 15.267 1.00 67.25 169 ARG A C 1
ATOM 1197 O O . ARG A 1 169 ? 12.407 -1.634 14.202 1.00 67.25 169 ARG A O 1
ATOM 1204 N N . ASP A 1 170 ? 12.644 -1.912 16.421 1.00 64.50 170 ASP A N 1
ATOM 1205 C CA . ASP A 1 170 ? 14.009 -1.375 16.537 1.00 64.50 170 ASP A CA 1
ATOM 1206 C C . ASP A 1 170 ? 14.242 -0.041 15.787 1.00 64.50 170 ASP A C 1
ATOM 1208 O O . ASP A 1 170 ? 15.296 0.190 15.204 1.00 64.50 170 ASP A O 1
ATOM 1212 N N . GLY A 1 171 ? 13.237 0.845 15.793 1.00 67.19 171 GLY A N 1
ATOM 1213 C CA . GLY A 1 171 ? 13.278 2.145 15.106 1.00 67.19 171 GLY A CA 1
ATOM 1214 C C . GLY A 1 171 ? 12.901 2.112 13.619 1.00 67.19 171 GLY A C 1
ATOM 1215 O O . GLY A 1 171 ? 12.887 3.160 12.982 1.00 67.19 171 GLY A O 1
ATOM 1216 N N . GLN A 1 172 ? 12.567 0.945 13.064 1.00 70.88 172 GLN A N 1
ATOM 1217 C CA . GLN A 1 172 ? 12.024 0.796 11.715 1.00 70.88 172 GLN A CA 1
ATOM 1218 C C . GLN A 1 172 ? 10.501 0.634 11.767 1.00 70.88 172 GLN A C 1
ATOM 1220 O O . GLN A 1 172 ? 9.977 -0.283 12.412 1.00 70.88 172 GLN A O 1
ATOM 1225 N N . SER A 1 173 ? 9.805 1.529 11.068 1.00 86.94 173 SER A N 1
ATOM 1226 C CA . SER A 1 173 ? 8.351 1.513 10.926 1.00 86.94 173 SER A CA 1
ATOM 1227 C C . SER A 1 173 ? 7.948 0.809 9.628 1.00 86.94 173 SER A C 1
ATOM 1229 O O . SER A 1 173 ? 8.550 1.032 8.578 1.00 86.94 173 SER A O 1
ATOM 1231 N N . HIS A 1 174 ? 6.917 -0.032 9.685 1.00 91.88 174 HIS A N 1
ATOM 1232 C CA . HIS A 1 174 ? 6.328 -0.693 8.515 1.00 91.88 174 HIS A CA 1
ATOM 1233 C C . HIS A 1 174 ? 4.805 -0.626 8.577 1.00 91.88 174 HIS A C 1
ATOM 1235 O O . HIS A 1 174 ? 4.228 -0.544 9.663 1.00 91.88 174 HIS A O 1
ATOM 1241 N N . VAL A 1 175 ? 4.149 -0.670 7.419 1.00 94.62 175 VAL A N 1
ATOM 1242 C CA . VAL A 1 175 ? 2.688 -0.601 7.326 1.00 94.62 175 VAL A CA 1
ATOM 1243 C C . VAL A 1 175 ? 2.150 -1.531 6.252 1.00 94.62 175 VAL A C 1
ATOM 1245 O O . VAL A 1 175 ? 2.706 -1.638 5.159 1.00 94.62 175 VAL A O 1
ATOM 1248 N N . VAL A 1 176 ? 1.048 -2.195 6.579 1.00 95.81 176 VAL A N 1
ATOM 1249 C CA . VAL A 1 176 ? 0.283 -3.071 5.686 1.00 95.81 176 VAL A CA 1
ATOM 1250 C C . VAL A 1 176 ? -1.213 -2.886 5.949 1.00 95.81 176 VAL A C 1
ATOM 1252 O O . VAL A 1 176 ? -1.612 -2.170 6.866 1.00 95.81 176 VAL A O 1
ATOM 1255 N N . LEU A 1 177 ? -2.052 -3.531 5.147 1.00 96.00 177 LEU A N 1
ATOM 1256 C CA . LEU A 1 177 ? -3.502 -3.554 5.311 1.00 96.00 177 LEU A CA 1
ATOM 1257 C C . LEU A 1 177 ? -3.944 -4.895 5.891 1.00 96.00 177 LEU A C 1
ATOM 1259 O O . LEU A 1 177 ? -3.453 -5.953 5.484 1.00 96.00 177 LEU A O 1
ATOM 1263 N N . PHE A 1 178 ? -4.907 -4.864 6.805 1.00 95.06 178 PHE A N 1
ATOM 1264 C CA . PHE A 1 178 ? -5.596 -6.064 7.253 1.00 95.06 178 PHE A CA 1
ATOM 1265 C C . PHE A 1 178 ? -6.550 -6.532 6.154 1.00 95.06 178 PHE A C 1
ATOM 1267 O O . PHE A 1 178 ? -7.368 -5.760 5.660 1.00 95.06 178 PHE A O 1
ATOM 1274 N N . ALA A 1 179 ? -6.449 -7.796 5.753 1.00 88.19 179 ALA A N 1
ATOM 1275 C CA . ALA A 1 179 ? -7.250 -8.374 4.674 1.00 88.19 179 ALA A CA 1
ATOM 1276 C C . ALA A 1 179 ? -8.369 -9.301 5.177 1.00 88.19 179 ALA A C 1
ATOM 1278 O O . ALA A 1 179 ? -9.119 -9.839 4.366 1.00 88.19 179 ALA A O 1
ATOM 1279 N N . GLY A 1 180 ? -8.496 -9.475 6.495 1.00 87.81 180 GLY A N 1
ATOM 1280 C CA . GLY A 1 180 ? -9.429 -10.410 7.118 1.00 87.81 180 GLY A CA 1
ATOM 1281 C C . GLY A 1 180 ? -8.731 -11.651 7.670 1.00 87.81 180 GLY A C 1
ATOM 1282 O O . GLY A 1 180 ? -7.511 -11.685 7.823 1.00 87.81 180 GLY A O 1
ATOM 1283 N N . PHE A 1 181 ? -9.519 -12.675 7.983 1.00 82.06 181 PHE A N 1
ATOM 1284 C CA . PHE A 1 181 ? -9.018 -13.955 8.476 1.00 82.06 181 PHE A CA 1
ATOM 1285 C C . PHE A 1 181 ? -9.104 -15.027 7.394 1.00 82.06 181 PHE A C 1
ATOM 1287 O O . PHE A 1 181 ? -10.102 -15.133 6.686 1.00 82.06 181 PHE A O 1
ATOM 1294 N N . GLU A 1 182 ? -8.086 -15.875 7.330 1.00 80.81 182 GLU A N 1
ATOM 1295 C CA . GLU A 1 182 ? -8.054 -17.085 6.517 1.00 80.81 182 GLU A CA 1
ATOM 1296 C C . GLU A 1 182 ? -7.655 -18.247 7.427 1.00 80.81 182 GLU A C 1
ATOM 1298 O O . GLU A 1 182 ? -6.636 -18.186 8.112 1.00 80.81 182 GLU A O 1
ATOM 1303 N N . ASN A 1 183 ? -8.483 -19.293 7.494 1.00 79.81 183 ASN A N 1
ATOM 1304 C CA . ASN A 1 183 ? -8.262 -20.453 8.371 1.00 79.81 183 ASN A CA 1
ATOM 1305 C C . ASN A 1 183 ? -8.010 -20.082 9.850 1.00 79.81 183 ASN A C 1
ATOM 1307 O O . ASN A 1 183 ? -7.189 -20.695 10.530 1.00 79.81 183 ASN A O 1
ATOM 1311 N N . GLY A 1 184 ? -8.700 -19.049 10.345 1.00 80.25 184 GLY A N 1
ATOM 1312 C CA . GLY A 1 184 ? -8.546 -18.550 11.717 1.00 80.25 184 GLY A CA 1
ATOM 1313 C C . GLY A 1 184 ? -7.267 -17.742 11.965 1.00 80.25 184 GLY A C 1
ATOM 1314 O O . GLY A 1 184 ? -7.054 -17.287 13.086 1.00 80.25 184 GLY A O 1
ATOM 1315 N N . GLN A 1 185 ? -6.434 -17.525 10.944 1.00 80.75 185 GLN A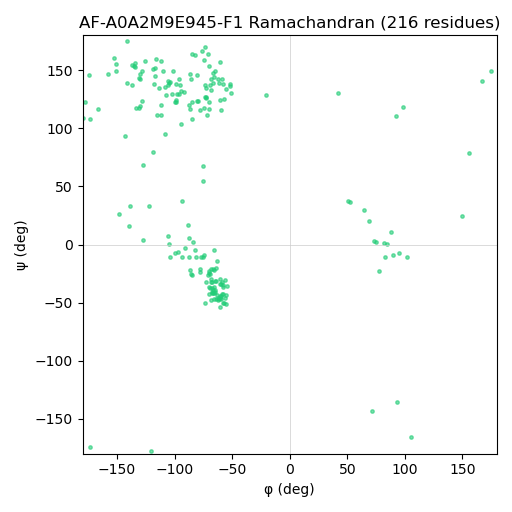 N 1
ATOM 1316 C CA . GLN A 1 185 ? -5.239 -16.691 11.025 1.00 80.75 185 GLN A CA 1
ATOM 1317 C C . GLN A 1 185 ? -5.466 -15.342 10.337 1.00 80.75 185 GLN A C 1
ATOM 1319 O O . GLN A 1 185 ? -6.088 -15.292 9.273 1.00 80.75 185 GLN A O 1
ATOM 1324 N N . PRO A 1 186 ? -4.979 -14.234 10.916 1.00 84.88 186 PRO A N 1
ATOM 1325 C CA . PRO A 1 186 ? -5.102 -12.931 10.287 1.00 84.88 186 PRO A CA 1
ATOM 1326 C C . PRO A 1 186 ? -4.227 -12.844 9.033 1.00 84.88 186 PRO A C 1
ATOM 1328 O O . PRO A 1 186 ? -3.074 -13.278 9.019 1.00 84.88 186 PRO A O 1
ATOM 1331 N N . ARG A 1 187 ? -4.781 -12.253 7.977 1.00 89.25 187 ARG A N 1
ATOM 1332 C CA . ARG A 1 187 ? -4.105 -11.999 6.708 1.00 89.25 187 ARG A CA 1
ATOM 1333 C C . ARG A 1 187 ? -3.770 -10.526 6.589 1.00 89.25 187 ARG A C 1
ATOM 1335 O O . ARG A 1 187 ? -4.596 -9.657 6.861 1.00 89.25 187 ARG A O 1
ATOM 1342 N N . PHE A 1 188 ? -2.565 -10.265 6.106 1.00 91.94 188 PHE A N 1
ATOM 1343 C CA . PHE A 1 188 ? -2.041 -8.922 5.914 1.00 91.94 188 PHE A CA 1
ATOM 1344 C C . PHE A 1 188 ? -1.478 -8.789 4.510 1.00 91.94 188 PHE A C 1
ATOM 1346 O O . PHE A 1 188 ? -0.892 -9.744 3.999 1.00 91.94 188 PHE A O 1
ATOM 1353 N N . ILE A 1 189 ? -1.668 -7.634 3.884 1.00 90.50 189 ILE A N 1
ATOM 1354 C CA . ILE A 1 189 ? -1.218 -7.371 2.519 1.00 90.50 189 ILE A CA 1
ATOM 1355 C C . ILE A 1 189 ? -0.588 -5.986 2.412 1.00 90.50 189 ILE A C 1
ATOM 1357 O O . ILE A 1 189 ? -1.110 -5.011 2.947 1.00 90.50 189 ILE A O 1
ATOM 1361 N N . GLY A 1 190 ? 0.533 -5.890 1.705 1.00 92.75 190 GLY A N 1
ATOM 1362 C CA . GLY A 1 190 ? 1.237 -4.629 1.501 1.00 92.75 190 GLY A CA 1
ATOM 1363 C C . GLY A 1 190 ? 2.406 -4.763 0.533 1.00 92.75 190 GLY A C 1
ATOM 1364 O O . GLY A 1 190 ? 2.626 -5.821 -0.055 1.00 92.75 190 GLY A O 1
ATOM 1365 N N . SER A 1 191 ? 3.164 -3.678 0.388 1.00 90.25 191 SER A N 1
ATOM 1366 C CA . SER A 1 191 ? 4.432 -3.670 -0.345 1.00 90.25 191 SER A CA 1
ATOM 1367 C C . SER A 1 191 ? 5.566 -4.085 0.595 1.00 90.25 191 SER A C 1
ATOM 1369 O O . SER A 1 191 ? 5.824 -3.390 1.578 1.00 90.25 191 SER A O 1
ATOM 1371 N N . ASN A 1 192 ? 6.230 -5.213 0.316 1.00 85.25 192 ASN A N 1
ATOM 1372 C CA . ASN A 1 192 ? 7.238 -5.819 1.199 1.00 85.25 192 ASN A CA 1
ATOM 1373 C C . ASN A 1 192 ? 8.540 -6.117 0.442 1.00 85.25 192 ASN A C 1
ATOM 1375 O O . ASN A 1 192 ? 8.492 -6.447 -0.742 1.00 85.25 192 ASN A O 1
ATOM 1379 N N . ASN A 1 193 ? 9.691 -6.063 1.123 1.00 82.81 193 ASN A N 1
ATOM 1380 C CA . ASN A 1 193 ? 11.023 -6.332 0.555 1.00 82.81 193 ASN A CA 1
ATOM 1381 C C . ASN A 1 193 ? 11.250 -7.841 0.336 1.00 82.81 193 ASN A C 1
ATOM 1383 O O . ASN A 1 193 ? 12.034 -8.473 1.042 1.00 82.81 193 ASN A O 1
ATOM 1387 N N . VAL A 1 194 ? 10.505 -8.433 -0.597 1.00 78.50 194 VAL A N 1
ATOM 1388 C CA . VAL A 1 194 ? 10.544 -9.875 -0.905 1.00 78.50 194 VAL A CA 1
ATOM 1389 C C . VAL A 1 194 ? 11.504 -10.222 -2.042 1.00 78.50 194 VAL A C 1
ATOM 1391 O O . VAL A 1 194 ? 11.793 -11.397 -2.256 1.00 78.50 194 VAL A O 1
ATOM 1394 N N . ASN A 1 195 ? 12.009 -9.216 -2.758 1.00 68.88 195 ASN A N 1
ATOM 1395 C CA . ASN A 1 195 ? 12.921 -9.417 -3.876 1.00 68.88 195 ASN A CA 1
ATOM 1396 C C . ASN A 1 195 ? 14.371 -9.487 -3.379 1.00 68.88 195 ASN A C 1
ATOM 1398 O O . ASN A 1 195 ? 14.757 -8.815 -2.420 1.00 68.88 195 ASN A O 1
ATOM 1402 N N . SER A 1 196 ? 15.200 -10.285 -4.054 1.00 77.81 196 SER A N 1
ATOM 1403 C CA . SER A 1 196 ? 16.604 -10.508 -3.678 1.00 77.81 196 SER A CA 1
ATOM 1404 C C . SER A 1 196 ? 17.492 -9.266 -3.798 1.00 77.81 196 SER A C 1
ATOM 1406 O O . SER A 1 196 ? 18.538 -9.200 -3.161 1.00 77.81 196 SER A O 1
ATOM 1408 N N . ASP A 1 197 ? 17.089 -8.292 -4.611 1.00 76.06 197 ASP A N 1
ATOM 1409 C CA . ASP A 1 197 ? 17.757 -6.996 -4.780 1.00 76.06 197 ASP A CA 1
ATOM 1410 C C . ASP A 1 197 ? 17.353 -5.963 -3.706 1.00 76.06 197 ASP A C 1
ATOM 1412 O O . ASP A 1 197 ? 17.815 -4.823 -3.726 1.00 76.06 197 ASP A O 1
ATOM 1416 N N . GLY A 1 198 ? 16.500 -6.356 -2.753 1.00 77.44 198 GLY A N 1
ATOM 1417 C CA . GLY A 1 198 ? 16.025 -5.509 -1.661 1.00 77.44 198 GLY A CA 1
ATOM 1418 C C . GLY A 1 198 ? 14.871 -4.578 -2.036 1.00 77.44 198 GLY A C 1
ATOM 1419 O O . GLY A 1 198 ? 14.405 -3.827 -1.176 1.00 77.44 198 GLY A O 1
ATOM 1420 N N . THR A 1 199 ? 14.384 -4.617 -3.275 1.00 80.50 199 THR A N 1
ATOM 1421 C CA . THR A 1 199 ? 13.198 -3.868 -3.705 1.00 80.50 199 THR A CA 1
ATOM 1422 C C . THR A 1 199 ? 11.906 -4.530 -3.214 1.00 80.50 199 THR A C 1
ATOM 1424 O O . THR A 1 199 ? 11.908 -5.673 -2.740 1.00 80.50 199 THR A O 1
ATOM 1427 N N . GLN A 1 200 ? 10.784 -3.811 -3.291 1.00 83.81 200 GLN A N 1
ATOM 1428 C CA . GLN A 1 200 ? 9.501 -4.314 -2.812 1.00 83.81 200 GLN A CA 1
ATOM 1429 C C . GLN A 1 200 ? 8.585 -4.821 -3.929 1.00 83.81 200 GLN A C 1
ATOM 1431 O O . GLN A 1 200 ? 8.569 -4.301 -5.043 1.00 83.81 200 GLN A O 1
ATOM 1436 N N . SER A 1 201 ? 7.770 -5.814 -3.589 1.00 87.75 201 SER A N 1
ATOM 1437 C CA . SER A 1 201 ? 6.644 -6.277 -4.400 1.00 87.75 201 SER A CA 1
ATOM 1438 C C . SER A 1 201 ? 5.421 -6.460 -3.510 1.00 87.75 201 SER A C 1
ATOM 1440 O O . SER A 1 201 ? 5.537 -6.719 -2.301 1.00 87.75 201 SER A O 1
ATOM 1442 N N . ILE A 1 202 ? 4.237 -6.327 -4.099 1.00 92.56 202 ILE A N 1
ATOM 1443 C CA . ILE A 1 202 ? 2.990 -6.505 -3.360 1.00 92.56 202 ILE A CA 1
ATOM 1444 C C . ILE A 1 202 ? 2.845 -7.977 -3.011 1.00 92.56 202 ILE A C 1
ATOM 1446 O O . ILE A 1 202 ? 2.873 -8.856 -3.872 1.00 92.56 202 ILE A O 1
ATOM 1450 N N . SER A 1 203 ? 2.718 -8.262 -1.726 1.00 84.94 203 SER A N 1
ATOM 1451 C CA . SER A 1 203 ? 2.712 -9.628 -1.225 1.00 84.94 203 SER A CA 1
ATOM 1452 C C . SER A 1 203 ? 1.925 -9.736 0.070 1.00 84.94 203 SER A C 1
ATOM 1454 O O . SER A 1 203 ? 1.664 -8.758 0.777 1.00 84.94 203 SER A O 1
ATOM 1456 N N . TRP A 1 204 ? 1.537 -10.967 0.375 1.00 88.00 204 TRP A N 1
ATOM 1457 C CA . TRP A 1 204 ? 0.977 -11.315 1.667 1.00 88.00 204 TRP A CA 1
ATOM 1458 C C . TRP A 1 204 ? 2.040 -11.267 2.768 1.00 88.00 204 TRP A C 1
ATOM 1460 O O . TRP A 1 204 ? 3.223 -11.496 2.523 1.00 88.00 204 TRP A O 1
ATOM 1470 N N . GLY A 1 205 ? 1.599 -11.024 3.999 1.00 85.81 205 GLY A N 1
ATOM 1471 C CA . GLY A 1 205 ? 2.459 -10.925 5.168 1.00 85.81 205 GLY A CA 1
ATOM 1472 C C . GLY A 1 205 ? 2.875 -9.484 5.434 1.00 85.81 205 GLY A C 1
ATOM 1473 O O . GLY A 1 205 ? 2.043 -8.581 5.453 1.00 85.81 205 GLY A O 1
ATOM 1474 N N . GLY A 1 206 ? 4.154 -9.280 5.736 1.00 72.75 206 GLY A N 1
ATOM 1475 C CA . GLY A 1 206 ? 4.673 -7.981 6.159 1.00 72.75 206 GLY A CA 1
ATOM 1476 C C . GLY A 1 206 ? 4.364 -7.644 7.618 1.00 72.75 206 GLY A C 1
ATOM 1477 O O . GLY A 1 206 ? 5.134 -6.901 8.210 1.00 72.75 206 GLY A O 1
ATOM 1478 N N . ALA A 1 207 ? 3.336 -8.249 8.230 1.00 75.50 207 ALA A N 1
ATOM 1479 C CA . ALA A 1 207 ? 3.079 -8.135 9.663 1.00 75.50 207 ALA A CA 1
ATOM 1480 C C . ALA A 1 207 ? 3.581 -9.311 10.500 1.00 75.50 207 ALA A C 1
ATOM 1482 O O . ALA A 1 207 ? 3.205 -10.463 10.296 1.00 75.50 207 ALA A O 1
ATOM 1483 N N . SER A 1 208 ? 4.444 -8.993 11.469 1.00 68.62 208 SER A N 1
ATOM 1484 C CA . SER A 1 208 ? 4.982 -9.927 12.458 1.00 68.62 208 SER A CA 1
ATOM 1485 C C . SER A 1 208 ? 5.322 -9.199 13.763 1.00 68.62 208 SER A C 1
ATOM 1487 O O . SER A 1 208 ? 5.580 -7.996 13.767 1.00 68.62 208 SER A O 1
ATOM 1489 N N . GLY A 1 209 ? 5.331 -9.925 14.883 1.00 72.75 209 GLY A N 1
ATOM 1490 C CA . GLY A 1 209 ? 5.622 -9.345 16.196 1.00 72.75 209 GLY A CA 1
ATOM 1491 C C . GLY A 1 209 ? 4.498 -8.443 16.717 1.00 72.75 209 GLY A C 1
ATOM 1492 O O . GLY A 1 209 ? 3.321 -8.752 16.546 1.00 72.75 209 GLY A O 1
ATOM 1493 N N . ARG A 1 210 ? 4.866 -7.347 17.394 1.00 80.19 210 ARG A N 1
ATOM 1494 C CA . ARG A 1 210 ? 3.910 -6.361 17.919 1.00 80.19 210 ARG A CA 1
ATOM 1495 C C . ARG A 1 210 ? 3.451 -5.428 16.797 1.00 80.19 210 ARG A C 1
ATOM 1497 O O . ARG A 1 210 ? 4.276 -4.775 16.161 1.00 80.19 210 ARG A O 1
ATOM 1504 N N . TYR A 1 211 ? 2.146 -5.355 16.585 1.00 89.00 211 TYR A N 1
ATOM 1505 C CA . TYR A 1 211 ? 1.529 -4.425 15.649 1.00 89.00 211 TYR A CA 1
ATOM 1506 C C . TYR A 1 211 ? 0.313 -3.761 16.289 1.00 89.00 211 TYR A C 1
ATOM 1508 O O . TYR A 1 211 ? -0.292 -4.290 17.222 1.00 89.00 211 TYR A O 1
ATOM 1516 N N . GLU A 1 212 ? -0.028 -2.594 15.769 1.00 93.75 212 GLU A N 1
ATOM 1517 C CA . GLU A 1 212 ? -1.210 -1.819 16.113 1.00 93.75 212 GLU A CA 1
ATOM 1518 C C . GLU A 1 212 ? -2.131 -1.787 14.893 1.00 93.75 212 GLU A C 1
ATOM 1520 O O . GLU A 1 212 ? -1.662 -1.565 13.779 1.00 93.75 212 GLU A O 1
ATOM 1525 N N . ILE A 1 213 ? -3.431 -2.004 15.085 1.00 95.19 213 ILE A N 1
ATOM 1526 C CA . ILE A 1 213 ? -4.420 -1.882 14.010 1.00 95.19 213 ILE A CA 1
ATOM 1527 C C . ILE A 1 213 ? -5.231 -0.623 14.261 1.00 95.19 213 ILE A C 1
ATOM 1529 O O . ILE A 1 213 ? -5.751 -0.448 15.361 1.00 95.19 213 ILE A O 1
ATOM 1533 N N . ILE A 1 214 ? -5.354 0.232 13.250 1.00 96.00 214 ILE A N 1
ATOM 1534 C CA . ILE A 1 214 ? -6.194 1.426 13.294 1.00 96.00 214 ILE A CA 1
ATOM 1535 C C . ILE A 1 214 ? -7.306 1.349 12.240 1.00 96.00 214 ILE A C 1
ATOM 1537 O O . ILE A 1 214 ? -7.078 0.940 11.100 1.00 96.00 214 ILE A O 1
ATOM 1541 N N . THR A 1 215 ? -8.511 1.758 12.633 1.00 94.12 215 THR A N 1
ATOM 1542 C CA . THR A 1 215 ? -9.712 1.841 11.782 1.00 94.12 215 THR A CA 1
ATOM 1543 C C . THR A 1 215 ? -10.082 3.308 11.543 1.00 94.12 215 THR A C 1
ATOM 1545 O O . THR A 1 215 ? -9.887 4.126 12.450 1.00 94.12 215 THR A O 1
ATOM 1548 N N . PRO A 1 216 ? -10.674 3.654 10.384 1.00 90.75 216 PRO A N 1
ATOM 1549 C CA . PRO A 1 216 ? -11.266 4.974 10.178 1.00 90.75 216 PRO A CA 1
ATOM 1550 C C . PRO A 1 216 ? -12.404 5.248 11.177 1.00 90.75 216 PRO A C 1
ATOM 1552 O O . PRO A 1 216 ? -13.007 4.283 11.671 1.00 90.75 216 PRO A O 1
ATOM 1555 N N . PRO A 1 217 ? -12.725 6.533 11.448 1.00 85.81 217 PRO A N 1
ATOM 1556 C CA . PRO A 1 217 ? -13.935 6.928 12.167 1.00 85.81 217 PRO A CA 1
ATOM 1557 C C . PRO A 1 217 ? -15.173 6.287 11.530 1.00 85.81 217 PRO A C 1
ATOM 1559 O O . PRO A 1 217 ? -15.274 6.214 10.304 1.00 85.81 217 PRO A O 1
ATOM 1562 N N . ARG A 1 218 ? -16.094 5.797 12.361 1.00 75.75 218 ARG A N 1
ATOM 1563 C CA . ARG A 1 218 ? -17.304 5.080 11.935 1.00 75.75 218 ARG A CA 1
ATOM 1564 C C . ARG A 1 218 ? -18.559 5.818 12.368 1.00 75.75 218 ARG A C 1
ATOM 1566 O O . ARG A 1 218 ? -18.516 6.434 13.456 1.00 75.75 218 ARG A O 1
#

Foldseek 3Di:
DWDWDKDQAAVPDALQVVQVVLVHHSVVQCVQVVVDPDRRDDDGRDIGIRTDDDDDDDDDDDDDDDDDDDDDDDPPDDPAHALLVLLVVFAPPQVQCVQPVPSWVADNPQDQLQQFQSSLLRSCVSSVVDPPVLGDSDLVSNVVSQVVQPWDWDDPVPDDFNWKKWDDDPNDIGIWTFHQDDPNHTKTWTWHQPDPVSGTGIHIDPDDDDIITIDHDD

Radius of gyration: 21.42 Å; Cα contacts (8 Å, |Δi|>4): 383; chains: 1; bounding box: 50×49×59 Å

Secondary structure (DSSP, 8-state):
---EEEEE--TT--HHHHHHHTT--HHHHHHH-TT-S-TT---TTPEEEEE-----------------------TTSSSS--HHHHHHTTTT-BHHHHTTSSSS---TTS-TTS-HHHHHHHHHHHTTSS-TTT--SSHHHHHHHHHHTT-EEE-TTT--TT-EEEEEETTEEEEEEEEEEETTEEEEEEEE--STTS--EEEE----SSEEEEE---

Sequence (218 aa):
MTAISSHSIAWGDTLSHIAQRAGSTVDALMALNPHITDPDVIYAGTSLRLGGGEGASAADSTSTAIGTRSVAGTDALARGGNAASIAQQFLGTHVGELKHSGQLPMQTWVPDNVNCANFVSACLQQAGVIDASQGSASVDQLAGNLKGDGWQTVSLQDARAGDVVLMQRDGQSHVVLFAGFENGQPRFIGSNNVNSDGTQSISWGGASGRYEIITPPR

pLDDT: mean 7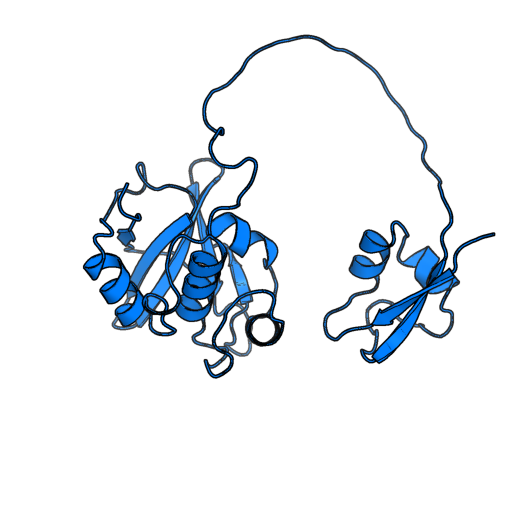5.69, std 18.16, range [27.58, 97.19]

Solvent-accessible surface area (backbone atoms only — not comparable to full-atom values): 12892 Å² total; per-residue (Å²): 132,76,62,73,45,75,45,67,33,47,86,88,59,45,48,61,58,51,15,58,76,68,74,50,44,49,68,58,39,36,73,64,31,76,86,56,88,45,75,90,70,69,62,56,78,40,76,42,49,47,72,63,75,86,85,88,86,86,84,90,85,83,88,84,87,89,78,91,77,91,77,90,87,69,95,81,66,86,88,60,58,43,24,28,61,52,50,58,77,40,57,75,37,47,41,68,56,49,31,71,64,70,84,42,79,33,64,68,87,59,56,44,65,58,38,19,21,22,48,50,30,14,26,30,38,75,43,68,77,42,55,79,86,46,43,30,58,43,44,69,57,24,52,49,40,44,45,73,71,54,31,40,81,47,54,82,89,74,58,50,57,36,24,41,34,39,31,69,54,100,92,46,67,46,38,30,22,29,56,40,71,56,97,89,38,83,38,31,36,31,42,33,69,78,42,94,87,48,33,21,25,25,37,76,40,90,76,71,87,68,66,49,37,35,35,73,72,128

Nearest PDB structures (foldseek):
  4xcm-assembly1_B  TM=4.490E-01  e=1.818E-07  Thermus thermophilus HB8
  5c8q-assembly1_B  TM=9.003E-01  e=4.750E-02  Pyricularia oryzae
  4b8v-assembly1_A  TM=9.273E-01  e=7.129E-02  Fulvia fulva
  1y96-assembly2_D  TM=4.427E-01  e=3.222E-01  Homo sapiens
  6ntt-assembly2_B  TM=3.161E-01  e=2.316E+00  Glycine max